Protein AF-A0A537E0C6-F1 (afdb_monomer)

Sequence (181 aa):
MAFVDGEPEKVEMVKAQIPDAHYTNWDQILERLEDVIKHPPEGPPKARSRLEGYAGALLPKKLGIRPGYTVSLVGAPPEFRQTLGELPENVVLRDGVRGQSNLTLWFAKSRRELEERLQHMRVYSKNAGLWILWPKQSSKLQTDLGQPVVREAGLAAGMVDFKICSIDKTWSGLRFSMKEK

Foldseek 3Di:
DEAEDDDPVVVVVQCVQQVVYHYYYPVCVVVVVVVCVVPPPPDDGPGPPPCQVVLQVCQCVQQVPEALFEEEEEPDDPCVVVLNHDHHHNYHYDYHDDDAGQAYEHEDEELVSCVVCVLVQQVNLARHKYKYKYFDPQAPRDYPDDPVSNQVSQVVSQWDWDDWDDSHNTMIIIIIHHDDD

Radius of gyration: 22.14 Å; Cα contacts (8 Å, |Δi|>4): 290; chains: 1; bounding box: 52×57×51 Å

pLDDT: mean 81.14, std 15.69, range [42.66, 97.81]

Nearest PDB structures (foldseek):
  8bie-assembly1_B  TM=5.296E-01  e=2.970E-04  Photorhabdus laumondii subsp. laumondii TTO1
  8bif-assembly2_C  TM=4.581E-01  e=1.078E-04  Photorhabdus laumondii subsp. laumondii TTO1
  1pvd-assembly1_B  TM=3.984E-01  e=1.416E+00  Saccharomyces cerevisiae
  8rpj-assembly3_D  TM=3.651E-01  e=3.465E+00  Janthinobacterium sp. HH01
  8rpi-assembly1_A  TM=3.835E-01  e=5.261E+00  Janthinobacterium sp. HH01

Mean predicted aligned error: 12.76 Å

Structure (mmCIF, N/CA/C/O backbone):
data_AF-A0A537E0C6-F1
#
_entry.id   AF-A0A537E0C6-F1
#
loop_
_atom_site.group_PDB
_atom_site.id
_atom_site.type_symbol
_atom_site.label_atom_id
_atom_site.label_alt_id
_atom_site.label_comp_id
_atom_site.label_asym_id
_atom_site.label_entity_id
_atom_site.label_seq_id
_atom_site.pdbx_PDB_ins_code
_atom_site.Cartn_x
_atom_site.Cartn_y
_atom_site.Cartn_z
_atom_site.occupancy
_atom_site.B_iso_or_equiv
_atom_site.auth_seq_id
_atom_site.auth_comp_id
_atom_site.auth_asym_id
_atom_site.auth_atom_id
_atom_site.pdbx_PDB_model_num
ATOM 1 N N . MET A 1 1 ? -18.757 22.201 23.450 1.00 53.41 1 MET A N 1
ATOM 2 C CA . MET A 1 1 ? -17.618 23.004 22.942 1.00 53.41 1 MET A CA 1
ATOM 3 C C . MET A 1 1 ? -18.204 24.191 22.196 1.00 53.41 1 MET A C 1
ATOM 5 O O . MET A 1 1 ? -19.078 23.960 21.368 1.00 53.41 1 MET A O 1
ATOM 9 N N . ALA A 1 2 ? -17.805 25.418 22.537 1.00 56.12 2 ALA A N 1
ATOM 10 C CA . ALA A 1 2 ? -18.310 26.638 21.908 1.00 56.12 2 ALA A CA 1
ATOM 11 C C . ALA A 1 2 ? -17.207 27.279 21.054 1.00 56.12 2 ALA A C 1
ATOM 13 O O . ALA A 1 2 ? -16.082 27.429 21.528 1.00 56.12 2 ALA A O 1
ATOM 14 N N . PHE A 1 3 ? -17.521 27.620 19.806 1.00 63.59 3 PHE A N 1
ATOM 15 C CA . PHE A 1 3 ? -16.655 28.411 18.934 1.00 63.59 3 PHE A CA 1
ATOM 16 C C . PHE A 1 3 ? -17.102 29.868 18.987 1.00 63.59 3 PHE A C 1
ATOM 18 O O . PHE A 1 3 ? -18.291 30.150 18.823 1.00 63.59 3 PHE A O 1
ATOM 25 N N . VAL A 1 4 ? -16.153 30.770 19.231 1.00 67.38 4 VAL A N 1
ATOM 26 C CA . VAL A 1 4 ? -16.410 32.200 19.407 1.00 67.38 4 VAL A CA 1
ATOM 27 C C . VAL A 1 4 ? -15.686 32.950 18.307 1.00 67.38 4 VAL A C 1
ATOM 29 O O . VAL A 1 4 ? -14.457 32.991 18.305 1.00 67.38 4 VAL A O 1
ATOM 32 N N . ASP A 1 5 ? -16.467 33.517 17.393 1.00 63.19 5 ASP A N 1
ATOM 33 C CA . ASP A 1 5 ? -15.993 34.256 16.222 1.00 63.19 5 ASP A CA 1
ATOM 34 C C . ASP A 1 5 ? -15.064 33.494 15.251 1.00 63.19 5 ASP A C 1
ATOM 36 O O . ASP A 1 5 ? -14.519 32.422 15.526 1.00 63.19 5 ASP A O 1
ATOM 40 N N . GLY A 1 6 ? -14.914 34.048 14.047 1.00 58.59 6 GLY A N 1
ATOM 41 C CA . GLY A 1 6 ? -14.032 33.524 13.006 1.00 58.59 6 GLY A CA 1
ATOM 42 C C . GLY A 1 6 ? -14.360 34.080 11.622 1.00 58.59 6 GLY A C 1
ATOM 43 O O . GLY A 1 6 ? -15.429 34.636 11.394 1.00 58.59 6 GLY A O 1
ATOM 44 N N . GLU A 1 7 ? -13.436 33.914 10.677 1.00 58.31 7 GLU A N 1
ATOM 45 C CA . GLU A 1 7 ? -13.650 34.326 9.284 1.00 58.31 7 GLU A CA 1
ATOM 46 C C . GLU A 1 7 ? -14.874 33.586 8.695 1.00 58.31 7 GLU A C 1
ATOM 48 O O . GLU A 1 7 ? -14.937 32.360 8.846 1.00 58.31 7 GLU A O 1
ATOM 53 N N . PRO A 1 8 ? -15.836 34.267 8.039 1.00 65.56 8 PRO A N 1
ATOM 54 C CA . PRO A 1 8 ? -17.153 33.697 7.724 1.00 65.56 8 PRO A CA 1
ATOM 55 C C . PRO A 1 8 ? -17.087 32.370 6.960 1.00 65.56 8 P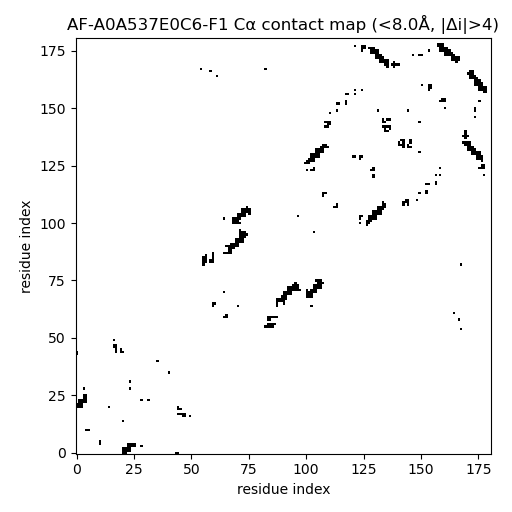RO A C 1
ATOM 57 O O . PRO A 1 8 ? -17.724 31.396 7.355 1.00 65.56 8 PRO A O 1
ATOM 60 N N . GLU A 1 9 ? -16.219 32.291 5.949 1.00 57.59 9 GLU A N 1
ATOM 61 C CA . GLU A 1 9 ? -16.000 31.081 5.145 1.00 57.59 9 GLU A CA 1
ATOM 62 C C . GLU A 1 9 ? -15.460 29.910 5.984 1.00 57.59 9 GLU A C 1
ATOM 64 O O . GLU A 1 9 ? -15.847 28.751 5.813 1.00 57.59 9 GLU A O 1
ATOM 69 N N . LYS A 1 10 ? -14.587 30.203 6.956 1.00 53.56 10 LYS A N 1
ATOM 70 C CA . LYS A 1 10 ? -14.034 29.196 7.870 1.00 53.56 10 LYS A CA 1
ATOM 71 C C . LYS A 1 10 ? -15.083 28.744 8.885 1.00 53.56 10 LYS A C 1
ATOM 73 O O . LYS A 1 10 ? -15.141 27.557 9.201 1.00 53.56 10 LYS A O 1
ATOM 78 N N . VAL A 1 11 ? -15.922 29.656 9.374 1.00 62.38 11 VAL A N 1
ATOM 79 C CA . VAL A 1 11 ? -17.007 29.341 10.316 1.00 62.38 11 VAL A CA 1
ATOM 80 C C . VAL A 1 11 ? -18.079 28.488 9.641 1.00 62.38 11 VAL A C 1
ATOM 82 O O . VAL A 1 11 ? -18.529 27.511 10.238 1.00 62.38 11 VAL A O 1
ATOM 85 N N . GLU A 1 12 ? -18.442 28.778 8.392 1.00 64.88 12 GLU A N 1
ATOM 86 C CA . GLU A 1 12 ? -19.375 27.957 7.609 1.00 64.88 12 GLU A CA 1
ATOM 87 C C . GLU A 1 12 ? -18.830 26.550 7.348 1.00 64.88 12 GLU A C 1
ATOM 89 O O . GLU A 1 12 ? -19.534 25.560 7.570 1.00 64.88 12 GLU A O 1
ATOM 94 N N . MET A 1 13 ? -17.547 26.433 6.985 1.00 57.75 13 MET A N 1
ATOM 95 C CA . MET A 1 13 ? -16.887 25.131 6.854 1.00 57.75 13 MET A CA 1
ATOM 96 C C . MET A 1 13 ? -16.910 24.324 8.157 1.00 57.75 13 MET A C 1
ATOM 98 O O . MET A 1 13 ? -17.094 23.107 8.122 1.00 57.75 13 MET A O 1
ATOM 102 N N . VAL A 1 14 ? -16.714 24.973 9.309 1.00 59.44 14 VAL A N 1
ATOM 103 C CA . VAL A 1 14 ? -16.724 24.297 10.614 1.00 59.44 14 VAL A CA 1
ATOM 104 C C . VAL A 1 14 ? -18.154 23.930 11.026 1.00 59.44 14 VAL A C 1
ATOM 106 O O . VAL A 1 14 ? -18.351 22.822 11.520 1.00 59.44 14 VAL A O 1
ATOM 109 N N . LYS A 1 15 ? -19.155 24.781 10.752 1.00 67.06 15 LYS A N 1
ATOM 110 C CA . LYS A 1 15 ? -20.592 24.497 10.964 1.00 67.06 15 LYS A CA 1
ATOM 111 C C .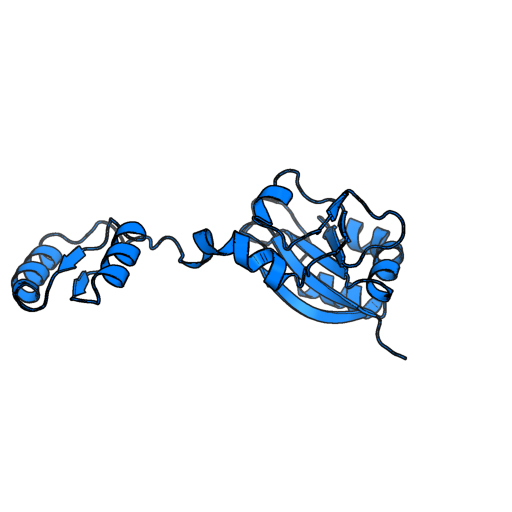 LYS A 1 15 ? -21.067 23.279 10.177 1.00 67.06 15 LYS A C 1
ATOM 113 O O . LYS A 1 15 ? -21.775 22.438 10.721 1.00 67.06 15 LYS A O 1
ATOM 118 N N . ALA A 1 16 ? -20.625 23.133 8.929 1.00 63.62 16 ALA A N 1
ATOM 119 C CA . ALA A 1 16 ? -20.932 21.958 8.115 1.00 63.62 16 ALA A CA 1
ATOM 120 C C . ALA A 1 16 ? -20.280 20.662 8.646 1.00 63.62 16 ALA A C 1
ATOM 122 O O . ALA A 1 16 ? -20.766 19.562 8.379 1.00 63.62 16 ALA A O 1
ATOM 123 N N . GLN A 1 17 ? -19.172 20.774 9.386 1.00 55.69 17 GLN A N 1
ATOM 124 C CA . GLN A 1 17 ? -18.405 19.633 9.905 1.00 55.69 17 GLN A CA 1
ATOM 125 C C . GLN A 1 17 ? -18.802 19.219 11.326 1.00 55.69 17 GLN A C 1
ATOM 127 O O . GLN A 1 17 ? -18.656 18.044 11.675 1.00 55.69 17 GLN A O 1
ATOM 132 N N . ILE A 1 18 ? -19.281 20.162 12.140 1.00 61.28 18 ILE A N 1
ATOM 133 C CA . ILE A 1 18 ? -19.678 19.946 13.533 1.00 61.28 18 ILE A CA 1
ATOM 134 C C . ILE A 1 18 ? -21.005 20.682 13.793 1.00 61.28 18 ILE A C 1
ATOM 136 O O . ILE A 1 18 ? -21.022 21.676 14.517 1.00 61.28 18 ILE A O 1
ATOM 140 N N . PRO A 1 19 ? -22.129 20.219 13.216 1.00 62.38 19 PRO A N 1
ATOM 141 C CA . PRO A 1 19 ? -23.419 20.897 13.385 1.00 62.38 19 PRO A CA 1
ATOM 142 C C . PRO A 1 19 ? -23.865 20.941 14.854 1.00 62.38 19 PRO A C 1
ATOM 144 O O . PRO A 1 19 ? -24.574 21.856 15.256 1.00 62.38 19 PRO A O 1
ATOM 147 N N . ASP A 1 20 ? -23.383 19.989 15.657 1.00 61.22 20 ASP A N 1
ATOM 148 C CA . ASP A 1 20 ? -23.701 19.850 17.079 1.00 61.22 20 ASP A CA 1
ATOM 149 C C . ASP A 1 20 ? -22.834 20.752 17.985 1.00 61.22 20 ASP A C 1
ATOM 151 O O . ASP A 1 20 ? -22.921 20.680 19.211 1.00 61.22 20 ASP A O 1
ATOM 155 N N . ALA A 1 21 ? -21.943 21.574 17.415 1.00 65.50 21 ALA A N 1
ATOM 156 C CA . ALA A 1 21 ? -21.198 22.573 18.174 1.00 65.50 21 ALA A CA 1
ATOM 157 C C . ALA A 1 21 ? -21.995 23.877 18.299 1.00 65.50 21 ALA A C 1
ATOM 159 O O . ALA A 1 21 ? -22.743 24.275 17.409 1.00 65.50 21 ALA A O 1
ATOM 160 N N . HIS A 1 22 ? -21.790 24.589 19.405 1.00 66.94 22 HIS A N 1
ATOM 161 C CA . HIS A 1 22 ? -22.378 25.910 19.585 1.00 66.94 22 HIS A CA 1
ATOM 162 C C . HIS A 1 22 ? -21.458 26.973 18.980 1.00 66.94 22 HIS A C 1
ATOM 164 O O . HIS A 1 22 ? -20.258 26.986 19.252 1.00 66.94 22 HIS A O 1
ATOM 170 N N . TYR A 1 23 ? -22.025 27.873 18.181 1.00 70.62 23 TYR A N 1
ATOM 171 C CA . TYR A 1 23 ? -21.319 29.001 17.574 1.00 70.62 23 TYR A CA 1
ATOM 172 C C . TYR A 1 23 ? -21.892 30.288 18.154 1.00 70.62 23 TYR A C 1
ATOM 174 O O . TYR A 1 23 ? -23.107 30.480 18.132 1.00 70.62 23 TYR A O 1
ATOM 182 N N . THR A 1 24 ? -21.031 31.145 18.684 1.00 69.38 24 THR A N 1
ATOM 183 C CA . THR A 1 24 ? -21.407 32.430 19.279 1.00 69.38 24 THR A CA 1
ATOM 184 C C . THR A 1 24 ? -20.400 33.506 18.872 1.00 69.38 24 THR A C 1
ATOM 186 O O . THR A 1 24 ? -19.354 33.200 18.302 1.00 69.38 24 THR A O 1
ATOM 189 N N . ASN A 1 25 ? -20.718 34.768 19.127 1.00 74.00 25 ASN A N 1
ATOM 190 C CA . ASN A 1 25 ? -19.781 35.888 19.030 1.00 74.00 25 ASN A CA 1
ATOM 191 C C . ASN A 1 25 ? -19.342 36.329 20.436 1.00 74.00 25 ASN A C 1
ATOM 193 O O . ASN A 1 25 ? -19.870 35.835 21.442 1.00 74.00 25 ASN A O 1
ATOM 197 N N . TRP A 1 26 ? -18.354 37.225 20.496 1.00 63.62 26 TRP A N 1
ATOM 198 C CA . TRP A 1 26 ? -17.822 37.738 21.762 1.00 63.62 26 TRP A CA 1
ATOM 199 C C . TRP A 1 26 ? -18.862 38.489 22.593 1.00 63.62 26 TRP A C 1
ATOM 201 O O . TRP A 1 26 ? -18.834 38.386 23.816 1.00 63.62 26 TRP A O 1
ATOM 211 N N . ASP A 1 27 ? -19.819 39.153 21.950 1.00 70.94 27 ASP A N 1
ATOM 212 C CA . ASP A 1 27 ? -20.856 39.929 22.637 1.00 70.94 27 ASP A CA 1
ATOM 213 C C . ASP A 1 27 ? -21.858 39.044 23.398 1.00 70.94 27 ASP A C 1
ATOM 215 O O . ASP A 1 27 ? -22.397 39.452 24.421 1.00 70.94 27 ASP A O 1
ATOM 219 N N . GLN A 1 28 ? -22.090 37.812 22.934 1.00 66.25 28 GLN A N 1
ATOM 220 C CA . GLN A 1 28 ? -23.095 36.893 23.493 1.00 66.25 28 GLN A CA 1
ATOM 221 C C . GLN A 1 28 ? -22.488 35.740 24.304 1.00 66.25 28 GLN A C 1
ATOM 223 O O . GLN A 1 28 ? -23.204 34.848 24.763 1.00 66.25 28 GLN A O 1
ATOM 228 N N . ILE A 1 29 ? -21.162 35.720 24.479 1.00 68.94 29 ILE A N 1
ATOM 229 C CA . ILE A 1 29 ? -20.462 34.583 25.084 1.00 68.94 29 ILE A CA 1
ATOM 230 C C . ILE A 1 29 ? -20.861 34.346 26.546 1.00 68.94 29 ILE A C 1
ATOM 232 O O . ILE A 1 29 ? -20.962 33.194 26.961 1.00 68.94 29 ILE A O 1
ATOM 236 N N . LEU A 1 30 ? -21.113 35.406 27.322 1.00 66.00 30 LEU A N 1
ATOM 237 C CA . LEU A 1 30 ? -21.421 35.294 28.751 1.00 66.00 30 LEU A CA 1
ATOM 238 C C . LEU A 1 30 ? -22.797 34.657 28.984 1.00 66.00 30 LEU A C 1
ATOM 240 O O . LEU A 1 30 ? -22.891 33.681 29.724 1.00 66.00 30 LEU A O 1
ATOM 244 N N . GLU A 1 31 ? -23.830 35.116 28.276 1.00 66.62 31 GLU A N 1
ATOM 245 C CA . GLU A 1 31 ? -25.174 34.517 28.334 1.00 66.62 31 GLU A CA 1
ATOM 246 C C . GLU A 1 31 ? -25.161 33.058 27.853 1.00 66.62 31 GLU A C 1
ATOM 248 O O . GLU A 1 31 ? -25.773 32.172 28.449 1.00 66.62 31 GLU A O 1
ATOM 253 N N . ARG A 1 32 ? -24.387 32.781 26.798 1.00 61.59 32 ARG A N 1
ATOM 254 C CA . ARG A 1 32 ? -24.194 31.430 26.256 1.00 61.59 32 ARG A CA 1
ATOM 255 C C . ARG A 1 32 ? -23.475 30.488 27.216 1.00 61.59 32 ARG A C 1
ATOM 257 O O . ARG A 1 32 ? -23.805 29.305 27.250 1.00 61.59 32 ARG A O 1
ATOM 264 N N . LEU A 1 33 ? -22.476 30.969 27.954 1.00 63.53 33 LEU A N 1
ATOM 265 C CA . LEU A 1 33 ? -21.764 30.156 28.940 1.00 63.53 33 LEU A CA 1
ATOM 266 C C . LEU A 1 33 ? -22.695 29.752 30.084 1.00 63.53 33 LEU A C 1
ATOM 268 O O . LEU A 1 33 ? -22.655 28.598 30.506 1.00 63.53 33 LEU A O 1
ATOM 272 N N . GLU A 1 34 ? -23.565 30.655 30.537 1.00 70.38 34 GLU A N 1
ATOM 273 C CA . GLU A 1 34 ? -24.554 30.341 31.571 1.00 70.38 34 GLU A CA 1
ATOM 274 C C . GLU A 1 34 ? -25.552 29.264 31.128 1.00 70.38 34 GLU A C 1
ATOM 276 O O . GLU A 1 34 ? -25.863 28.360 31.906 1.00 70.38 34 GLU A O 1
ATOM 281 N N . ASP A 1 35 ? -26.024 29.323 29.882 1.00 66.81 35 ASP A N 1
ATOM 282 C CA . ASP A 1 35 ? -26.940 28.329 29.312 1.00 66.81 35 ASP A CA 1
ATOM 283 C C . ASP A 1 35 ? -26.284 26.941 29.190 1.00 66.81 35 ASP A C 1
ATOM 285 O O . ASP A 1 35 ? -26.848 25.937 29.620 1.00 66.81 35 ASP A O 1
ATOM 289 N N . VAL A 1 36 ? -25.033 26.883 28.719 1.00 63.69 36 VAL A N 1
ATOM 290 C CA . VAL A 1 36 ? -24.261 25.630 28.596 1.00 63.69 36 VAL A CA 1
ATOM 291 C C . VAL A 1 36 ? -23.936 25.009 29.960 1.00 63.69 36 VAL A C 1
ATOM 293 O O . VAL A 1 36 ? -23.857 23.785 30.074 1.00 63.69 36 VAL A O 1
ATOM 296 N N . ILE A 1 37 ? -23.753 25.825 31.004 1.00 68.94 37 ILE A N 1
ATOM 297 C CA . ILE A 1 37 ? -23.571 25.338 32.380 1.00 68.94 37 ILE A CA 1
ATOM 298 C C . ILE A 1 37 ? -24.880 24.746 32.924 1.00 68.94 37 ILE A C 1
ATOM 300 O O . ILE A 1 37 ? -24.845 23.721 33.606 1.00 68.94 37 ILE A O 1
ATOM 304 N N . LYS A 1 38 ? -26.031 25.362 32.619 1.00 74.12 38 LYS A N 1
ATOM 305 C CA . LYS A 1 38 ? -27.360 24.886 33.047 1.00 74.12 38 LYS A CA 1
ATOM 306 C C . LYS A 1 38 ? -27.823 23.647 32.273 1.00 74.12 38 LYS A C 1
ATOM 308 O O . LYS A 1 38 ? -28.499 22.794 32.846 1.00 74.12 38 LYS A O 1
ATOM 313 N N . HIS A 1 39 ? -27.429 23.524 31.008 1.00 67.69 39 HIS A N 1
ATOM 314 C CA . HIS A 1 39 ? -27.797 22.429 30.113 1.00 67.69 39 HIS A CA 1
ATOM 315 C C . HIS A 1 39 ? -26.549 21.825 29.448 1.00 67.69 39 HIS A C 1
ATOM 317 O O . HIS A 1 39 ? -26.231 22.146 28.299 1.00 67.69 39 HIS A O 1
ATOM 323 N N . PRO A 1 40 ? -25.813 20.942 30.150 1.00 58.44 40 PRO A N 1
ATOM 324 C CA . PRO A 1 40 ? -24.628 20.318 29.581 1.00 58.44 40 PRO A CA 1
ATOM 325 C C . PRO A 1 40 ? -25.016 19.411 28.398 1.00 58.44 40 PRO A C 1
ATOM 327 O O . PRO A 1 40 ? -25.943 18.609 28.524 1.00 58.44 40 PRO A O 1
ATOM 330 N N . PRO A 1 41 ? -24.317 19.489 27.251 1.00 60.22 41 PRO A N 1
ATOM 331 C CA . PRO A 1 41 ? -24.582 18.599 26.126 1.00 60.22 41 PRO A CA 1
ATOM 332 C C . PRO A 1 41 ? -24.262 17.144 26.501 1.00 60.22 41 PRO A C 1
ATOM 334 O O . PRO A 1 41 ? -23.265 16.877 27.172 1.00 60.22 41 PRO A O 1
ATOM 337 N N . GLU A 1 42 ? -25.073 16.199 26.016 1.00 60.75 42 GLU A N 1
ATOM 338 C CA . GLU A 1 42 ? -25.028 14.765 26.373 1.00 60.75 42 GLU A CA 1
ATOM 339 C C . GLU A 1 42 ? -23.718 14.034 25.991 1.00 60.75 42 GLU A C 1
ATOM 341 O O . GLU A 1 42 ? -23.528 12.860 26.306 1.00 60.75 42 GLU A O 1
ATOM 346 N N . GLY A 1 43 ? -22.773 14.712 25.335 1.00 57.81 43 GLY A N 1
ATOM 347 C CA . GLY A 1 43 ? -21.436 14.194 25.063 1.00 57.81 43 GLY A CA 1
ATOM 348 C C . GLY A 1 43 ? -20.553 15.194 24.313 1.00 57.81 43 GLY A C 1
ATOM 349 O O . GLY A 1 43 ? -21.034 16.228 23.840 1.00 57.81 43 GLY A O 1
ATOM 350 N N . PRO A 1 44 ? -19.241 14.919 24.179 1.00 54.94 44 PRO A N 1
ATOM 351 C CA . PRO A 1 44 ? -18.364 15.758 23.374 1.00 54.94 44 PRO A CA 1
ATOM 352 C C . PRO A 1 44 ? -18.846 15.754 21.912 1.00 54.94 44 PRO A C 1
ATOM 354 O O . PRO A 1 44 ? -19.118 14.673 21.374 1.00 54.94 44 PRO A O 1
ATOM 357 N N . PRO A 1 45 ? -18.938 16.922 21.243 1.00 56.00 45 PRO A N 1
ATOM 358 C CA . PRO A 1 45 ? -19.342 16.977 19.846 1.00 56.00 45 PRO A CA 1
ATOM 359 C C . PRO A 1 45 ? -18.387 16.118 19.016 1.00 56.00 45 PRO A C 1
ATOM 361 O O . PRO A 1 45 ? -17.166 16.304 19.039 1.00 56.00 45 PRO A O 1
ATOM 364 N N . LYS A 1 46 ? -18.943 15.136 18.303 1.00 55.97 46 LYS A N 1
ATOM 365 C CA . LYS A 1 46 ? -18.174 14.232 17.446 1.00 55.97 46 LYS A CA 1
ATOM 366 C C . LYS A 1 46 ? -17.769 14.998 16.195 1.00 55.97 46 LYS A C 1
ATOM 368 O O . LYS A 1 46 ? -18.488 14.995 15.202 1.00 55.97 46 LYS A O 1
ATOM 373 N N . ALA A 1 47 ? -16.615 15.657 16.237 1.00 48.91 47 ALA A N 1
ATOM 374 C CA . ALA A 1 47 ? -16.034 16.234 15.037 1.00 48.91 47 ALA A CA 1
ATOM 375 C C . ALA A 1 47 ? -15.831 15.114 14.005 1.00 48.91 47 ALA A C 1
ATOM 377 O O . ALA A 1 47 ? -15.023 14.207 14.225 1.00 48.91 47 ALA A O 1
ATOM 378 N N . ARG A 1 48 ? -16.560 15.153 12.880 1.00 49.25 48 ARG A N 1
ATOM 379 C CA . ARG A 1 48 ? -16.173 14.350 11.713 1.00 49.25 48 ARG A CA 1
ATOM 380 C C . ARG A 1 48 ? -14.761 14.787 11.350 1.00 49.25 48 ARG A C 1
ATOM 382 O O . ARG A 1 48 ? -14.496 15.982 11.217 1.00 49.25 48 ARG A O 1
ATOM 389 N N . SER A 1 49 ? -13.826 13.847 11.280 1.00 52.47 49 SER A N 1
ATOM 390 C CA . SER A 1 49 ? -12.427 14.211 11.086 1.00 52.47 49 SER A CA 1
ATOM 391 C C . SER A 1 49 ? -12.288 14.903 9.733 1.00 52.47 49 SER A C 1
ATOM 393 O O . SER A 1 49 ? -12.687 14.352 8.708 1.00 52.47 49 SER A O 1
ATOM 395 N N . ARG A 1 50 ? -11.671 16.093 9.704 1.00 45.09 50 ARG A N 1
ATOM 396 C CA . ARG A 1 50 ? -11.335 16.845 8.476 1.00 45.09 50 ARG A CA 1
ATOM 397 C C . ARG A 1 50 ? -10.594 15.982 7.438 1.00 45.09 50 ARG A C 1
ATOM 399 O O . ARG A 1 50 ? -10.600 16.290 6.251 1.00 45.09 50 ARG A O 1
ATOM 406 N N . LEU A 1 51 ? -9.979 14.879 7.876 1.00 48.47 51 LEU A N 1
ATOM 407 C CA . LEU A 1 51 ? -9.289 13.903 7.035 1.00 48.47 51 LEU A CA 1
ATOM 408 C C . LEU A 1 51 ? -10.225 12.948 6.280 1.00 48.47 51 LEU A C 1
ATOM 410 O O . LEU A 1 51 ? -9.796 12.403 5.269 1.00 48.47 51 LEU A O 1
ATOM 414 N N . GLU A 1 52 ? -11.463 12.730 6.730 1.00 48.03 52 GLU A N 1
ATOM 415 C CA . GLU A 1 52 ? -12.383 11.756 6.121 1.00 48.03 52 GLU A CA 1
ATOM 416 C C . GLU A 1 52 ? -12.959 12.250 4.785 1.00 48.03 52 GLU A C 1
ATOM 418 O O . GLU A 1 52 ? -13.140 11.443 3.879 1.00 48.03 52 GLU A O 1
ATOM 423 N N . GLY A 1 53 ? -13.167 13.564 4.624 1.00 42.66 53 GLY A N 1
ATOM 424 C CA . GLY A 1 53 ? -13.642 14.168 3.366 1.00 42.66 53 GLY A CA 1
ATOM 425 C C . GLY A 1 53 ? -12.535 14.486 2.349 1.00 42.66 53 GLY A C 1
ATOM 426 O O . GLY A 1 53 ? -12.771 14.447 1.148 1.00 42.66 53 GLY A O 1
ATOM 427 N N . TYR A 1 54 ? -11.305 14.745 2.811 1.00 44.59 54 TYR A N 1
ATOM 428 C CA . TYR A 1 54 ? -10.135 15.042 1.962 1.00 44.59 54 TYR A CA 1
ATOM 429 C C . TYR A 1 54 ? -9.310 13.800 1.581 1.00 44.59 54 TYR A C 1
ATOM 431 O O . TYR A 1 54 ? -8.307 13.908 0.870 1.00 44.59 54 TYR A O 1
ATOM 439 N N . ALA A 1 55 ? -9.676 12.616 2.083 1.00 50.50 55 ALA A N 1
ATOM 440 C CA . ALA A 1 55 ? -8.881 11.404 1.907 1.00 50.50 55 ALA A CA 1
ATOM 441 C C . ALA A 1 55 ? -8.721 11.009 0.431 1.00 50.50 55 ALA A C 1
ATOM 443 O O . ALA A 1 55 ? -7.608 10.657 0.049 1.00 50.50 55 ALA A O 1
ATOM 444 N N . GLY A 1 56 ? -9.782 11.130 -0.380 1.00 51.38 56 GLY A N 1
ATOM 445 C CA . GLY A 1 56 ? -9.809 10.698 -1.784 1.00 51.38 56 GLY A CA 1
ATOM 446 C C . GLY A 1 56 ? -8.788 11.427 -2.659 1.00 51.38 56 GLY A C 1
ATOM 447 O O . GLY A 1 56 ? -7.843 10.808 -3.124 1.00 51.38 56 GLY A O 1
ATOM 448 N N . ALA A 1 57 ? -8.885 12.756 -2.794 1.00 56.38 57 ALA A N 1
ATOM 449 C CA . ALA A 1 57 ? -7.954 13.542 -3.622 1.00 56.38 57 ALA A CA 1
ATOM 450 C C . ALA A 1 57 ? -6.489 13.487 -3.130 1.00 56.38 57 ALA A C 1
ATOM 452 O O . ALA A 1 57 ? -5.540 13.636 -3.903 1.00 56.38 57 ALA A O 1
ATOM 453 N N . LEU A 1 58 ? -6.267 13.249 -1.832 1.00 80.75 58 LEU A N 1
ATOM 454 C CA . LEU A 1 58 ? -4.922 13.137 -1.267 1.00 80.75 58 LEU A CA 1
ATOM 455 C C . LEU A 1 58 ? -4.334 11.726 -1.376 1.00 80.75 58 LEU A C 1
ATOM 457 O O . LEU A 1 58 ? -3.112 11.589 -1.279 1.00 80.75 58 LEU A O 1
ATOM 461 N N . LEU A 1 59 ? -5.145 10.678 -1.540 1.00 89.62 59 LEU A N 1
ATOM 462 C CA . LEU A 1 59 ? -4.658 9.301 -1.486 1.00 89.62 59 LEU A CA 1
ATOM 463 C C . LEU A 1 59 ? -3.751 8.946 -2.676 1.00 89.62 59 LEU A C 1
ATOM 465 O O . LEU A 1 59 ? -2.646 8.462 -2.411 1.00 89.62 59 LEU A O 1
ATOM 469 N N . PRO A 1 60 ? -4.088 9.249 -3.947 1.00 92.38 60 PRO A N 1
ATOM 470 C CA . PRO A 1 60 ? -3.181 9.019 -5.070 1.00 92.38 60 PRO A CA 1
ATOM 471 C C . PRO A 1 60 ? -1.838 9.728 -4.884 1.00 92.38 60 PRO A C 1
ATOM 473 O O . PRO A 1 60 ? -0.777 9.120 -5.050 1.00 92.38 60 PRO A O 1
ATOM 476 N N . LYS A 1 61 ? -1.860 10.979 -4.408 1.00 90.56 61 LYS A N 1
ATOM 477 C CA . LYS A 1 61 ? -0.647 11.746 -4.086 1.00 90.56 61 LYS A CA 1
ATOM 478 C C . LYS A 1 61 ? 0.154 11.115 -2.940 1.00 90.56 61 LYS A C 1
ATOM 480 O O . LYS A 1 61 ? 1.380 11.023 -3.020 1.00 90.56 61 LYS A O 1
ATOM 485 N N . LYS A 1 62 ? -0.508 10.629 -1.883 1.00 90.44 62 LYS A N 1
ATOM 486 C CA . LYS A 1 62 ? 0.134 9.903 -0.769 1.00 90.44 62 LYS A CA 1
ATOM 487 C C . LYS A 1 62 ? 0.790 8.609 -1.250 1.00 90.44 62 LYS A C 1
ATOM 489 O O . LYS A 1 62 ? 1.932 8.345 -0.873 1.00 90.44 62 LYS A O 1
ATOM 494 N N . LEU A 1 63 ? 0.121 7.858 -2.116 1.00 93.38 63 LEU A N 1
ATOM 495 C CA . LEU A 1 63 ? 0.649 6.637 -2.726 1.00 93.38 63 LEU A CA 1
ATOM 496 C C . LEU A 1 63 ? 1.789 6.920 -3.719 1.00 93.38 63 LEU A C 1
ATOM 498 O O . LEU A 1 63 ? 2.625 6.049 -3.976 1.00 93.38 63 LEU A O 1
ATOM 502 N N . GLY A 1 64 ? 1.881 8.160 -4.204 1.00 91.94 64 GLY A N 1
ATOM 503 C CA . GLY A 1 64 ? 2.865 8.601 -5.186 1.00 91.94 64 GLY A CA 1
ATOM 504 C C . GLY A 1 64 ? 2.484 8.211 -6.612 1.00 91.94 64 GLY A C 1
ATOM 505 O O . GLY A 1 64 ? 3.376 7.940 -7.412 1.00 91.94 64 GLY A O 1
ATOM 506 N N . ILE A 1 65 ? 1.183 8.150 -6.903 1.00 93.62 65 ILE A N 1
ATOM 507 C CA . ILE A 1 65 ? 0.630 7.984 -8.249 1.00 93.62 65 ILE A CA 1
ATOM 508 C C . ILE A 1 65 ? 0.811 9.310 -8.999 1.00 93.62 65 ILE A C 1
ATOM 510 O O . ILE A 1 65 ? 0.476 10.371 -8.469 1.00 93.62 65 ILE A O 1
ATOM 514 N N . ARG A 1 66 ? 1.368 9.255 -10.212 1.00 92.62 66 ARG A N 1
ATOM 515 C CA . ARG A 1 66 ? 1.627 10.421 -11.073 1.00 92.62 66 ARG A CA 1
ATOM 516 C C . ARG A 1 66 ? 0.843 10.299 -12.387 1.00 92.62 66 ARG A C 1
ATOM 518 O O . ARG A 1 66 ? 0.434 9.185 -12.713 1.00 92.62 66 ARG A O 1
ATOM 525 N N . PRO A 1 67 ? 0.656 11.395 -13.144 1.00 94.56 67 PRO A N 1
ATOM 526 C CA . PRO A 1 67 ? 0.051 11.326 -14.470 1.00 94.56 67 PRO A CA 1
ATOM 527 C C . PRO A 1 67 ? 0.728 10.288 -15.373 1.00 94.56 67 PRO A C 1
ATOM 529 O O . PRO A 1 67 ? 1.943 10.087 -15.292 1.00 94.56 67 PRO A O 1
ATOM 532 N N . GLY A 1 68 ? -0.064 9.599 -16.193 1.00 93.81 68 GLY A N 1
ATOM 533 C CA . GLY A 1 68 ? 0.406 8.541 -17.094 1.00 93.81 68 GLY A CA 1
ATOM 534 C C . GLY A 1 68 ? 0.801 7.225 -16.409 1.00 93.81 68 GLY A C 1
ATOM 535 O O . GLY A 1 68 ? 1.279 6.310 -17.077 1.00 93.81 68 GLY A O 1
ATOM 536 N N . TYR A 1 69 ? 0.646 7.097 -15.083 1.00 93.94 69 TYR A N 1
ATOM 537 C CA . TYR A 1 69 ? 1.002 5.859 -14.388 1.00 93.94 69 TYR A CA 1
ATOM 538 C C . TYR A 1 69 ? 0.028 4.732 -14.696 1.00 93.94 69 TYR A C 1
ATOM 540 O O . TYR A 1 69 ? -1.185 4.866 -14.563 1.00 93.94 69 TYR A O 1
ATOM 548 N N . THR A 1 70 ? 0.582 3.552 -14.938 1.00 93.88 70 THR A N 1
ATOM 549 C CA . THR A 1 70 ? -0.162 2.307 -14.827 1.00 93.88 70 THR A CA 1
ATOM 550 C C . THR A 1 70 ? 0.031 1.701 -13.439 1.00 93.88 70 THR A C 1
ATOM 552 O O . THR A 1 70 ? 1.151 1.358 -13.049 1.00 93.88 70 THR A O 1
ATOM 555 N N . VAL A 1 71 ? -1.059 1.563 -12.685 1.00 95.12 71 VAL A N 1
ATOM 556 C CA . VAL A 1 71 ? -1.064 1.055 -11.308 1.00 95.12 71 VAL A CA 1
ATOM 557 C C . VAL A 1 71 ? -1.683 -0.340 -11.272 1.00 95.12 71 VAL A C 1
ATOM 559 O O . VAL A 1 71 ? -2.837 -0.532 -11.652 1.00 95.12 71 VAL A O 1
ATOM 562 N N . SER A 1 72 ? -0.916 -1.318 -10.792 1.00 95.44 72 SER A N 1
ATOM 563 C CA . SER A 1 72 ? -1.387 -2.687 -10.573 1.00 95.44 72 SER A CA 1
ATOM 564 C C . SER A 1 72 ? -2.014 -2.836 -9.190 1.00 95.44 72 SER A C 1
ATOM 566 O O . SER A 1 72 ? -1.373 -2.534 -8.187 1.00 95.44 72 SER A O 1
ATOM 568 N N . LEU A 1 73 ? -3.241 -3.342 -9.137 1.00 96.06 73 LEU A N 1
ATOM 569 C CA . LEU A 1 73 ? -4.002 -3.637 -7.928 1.00 96.06 73 LEU A CA 1
ATOM 570 C C . LEU A 1 73 ? -4.048 -5.151 -7.713 1.00 96.06 73 LEU A C 1
ATOM 572 O O . LEU A 1 73 ? -4.671 -5.877 -8.483 1.00 96.06 73 LEU A O 1
ATOM 576 N N . VAL A 1 74 ? -3.394 -5.655 -6.671 1.00 95.94 74 VAL A N 1
ATOM 577 C CA . VAL A 1 74 ? -3.299 -7.098 -6.402 1.00 95.94 74 VAL A CA 1
ATOM 578 C C . VAL A 1 74 ? -4.055 -7.427 -5.128 1.00 95.94 74 VAL A C 1
ATOM 580 O O . VAL A 1 74 ? -3.653 -6.999 -4.052 1.00 95.94 74 VAL A O 1
ATOM 583 N N . GLY A 1 75 ? -5.142 -8.193 -5.245 1.00 94.75 75 GLY A N 1
ATOM 584 C CA . GLY A 1 75 ? -5.986 -8.552 -4.098 1.00 94.75 75 GLY A CA 1
ATOM 585 C C . GLY A 1 75 ? -6.788 -7.381 -3.517 1.00 94.75 75 GLY A C 1
ATOM 586 O O . GLY A 1 75 ? -7.312 -7.502 -2.410 1.00 94.75 75 GLY A O 1
ATOM 587 N N . ALA A 1 76 ? -6.866 -6.259 -4.242 1.00 95.12 76 ALA A N 1
ATOM 588 C CA . ALA A 1 76 ? -7.601 -5.078 -3.814 1.00 95.12 76 ALA A CA 1
ATOM 589 C C . ALA A 1 76 ? -9.087 -5.400 -3.607 1.00 95.12 76 ALA A C 1
ATOM 591 O O . ALA A 1 76 ? -9.661 -6.155 -4.399 1.00 95.12 76 ALA A O 1
ATOM 592 N N . PRO A 1 77 ? -9.721 -4.845 -2.565 1.00 92.44 77 PRO A N 1
ATOM 593 C CA . PRO A 1 77 ? -11.150 -5.012 -2.394 1.00 92.44 77 PRO A CA 1
ATOM 594 C C . PRO A 1 77 ? -11.909 -4.226 -3.488 1.00 92.44 77 PRO A C 1
ATOM 596 O O . PRO A 1 77 ? -11.384 -3.220 -3.984 1.00 92.44 77 PRO A O 1
ATOM 599 N N . PRO A 1 78 ? -13.112 -4.670 -3.902 1.00 87.50 78 PRO A N 1
ATOM 600 C CA . PRO A 1 78 ? -13.842 -4.086 -5.034 1.00 87.50 78 PRO A CA 1
ATOM 601 C C . PRO A 1 78 ? -14.054 -2.568 -4.930 1.00 87.50 78 PRO A C 1
ATOM 603 O O . PRO A 1 78 ? -13.972 -1.845 -5.924 1.00 87.50 78 PRO A O 1
ATOM 606 N N . GLU A 1 79 ? -14.273 -2.075 -3.715 1.00 88.38 79 GLU A N 1
ATOM 607 C CA . GLU A 1 79 ? -14.500 -0.670 -3.394 1.00 88.38 79 GLU A CA 1
ATOM 608 C C . GLU A 1 79 ? -13.233 0.196 -3.460 1.00 88.38 79 GLU A C 1
ATOM 610 O O . GLU A 1 79 ? -13.329 1.421 -3.507 1.00 88.38 79 GLU A O 1
ATOM 615 N N . PHE A 1 80 ? -12.034 -0.395 -3.522 1.00 90.75 80 PHE A N 1
ATOM 616 C CA . PHE A 1 80 ? -10.786 0.368 -3.427 1.00 90.75 80 PHE A CA 1
ATOM 617 C C . PHE A 1 80 ? -10.607 1.390 -4.554 1.00 90.75 80 PHE A C 1
ATOM 619 O O . PHE A 1 80 ? -10.028 2.457 -4.348 1.00 90.75 80 PHE A O 1
ATOM 626 N N . ARG A 1 81 ? -11.134 1.096 -5.748 1.00 90.81 81 ARG A N 1
ATOM 627 C CA . ARG A 1 81 ? -11.120 2.043 -6.874 1.00 90.81 81 ARG A CA 1
ATOM 628 C C . ARG A 1 81 ? -11.866 3.335 -6.533 1.00 90.81 81 ARG A C 1
ATOM 630 O O . ARG A 1 81 ? -11.437 4.400 -6.950 1.00 90.81 81 ARG A O 1
ATOM 637 N N . GLN A 1 82 ? -12.932 3.240 -5.739 1.00 88.06 82 GLN A N 1
ATOM 638 C CA . GLN A 1 82 ? -13.679 4.396 -5.244 1.00 88.06 82 GLN A CA 1
ATOM 639 C C . GLN A 1 82 ? -12.900 5.098 -4.123 1.00 88.06 82 GLN A C 1
ATOM 641 O O . GLN A 1 82 ? -12.838 6.323 -4.100 1.00 88.06 82 GLN A O 1
ATOM 646 N N . THR A 1 83 ? -12.234 4.336 -3.245 1.00 87.88 83 THR A N 1
ATOM 647 C CA . THR A 1 83 ? -11.358 4.878 -2.189 1.00 87.88 83 THR A CA 1
ATOM 64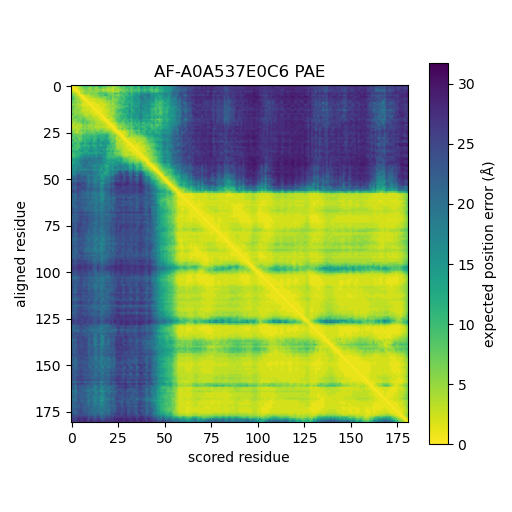8 C C . THR A 1 83 ? -10.217 5.732 -2.748 1.00 87.88 83 THR A C 1
ATOM 650 O O . THR A 1 83 ? -9.842 6.729 -2.130 1.00 87.88 83 THR A O 1
ATOM 653 N N . LEU A 1 84 ? -9.666 5.373 -3.914 1.00 88.94 84 LEU A N 1
ATOM 654 C CA . LEU A 1 84 ? -8.643 6.170 -4.599 1.00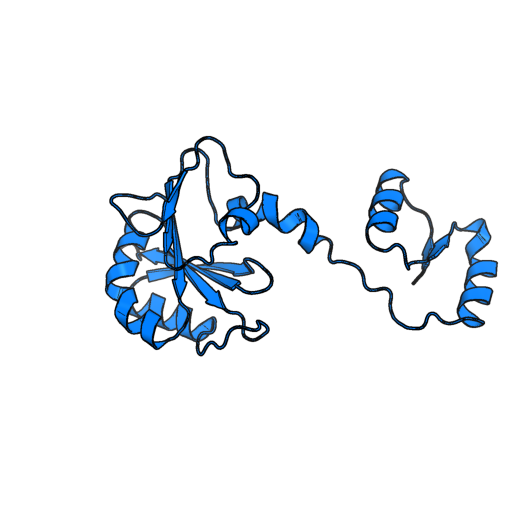 88.94 84 LEU A CA 1
ATOM 655 C C . LEU A 1 84 ? -9.145 7.553 -5.038 1.00 88.94 84 LEU A C 1
ATOM 657 O O . LEU A 1 84 ? -8.323 8.451 -5.186 1.00 88.94 84 LEU A O 1
ATOM 661 N N . GLY A 1 85 ? -10.457 7.735 -5.207 1.00 87.81 85 GLY A N 1
ATOM 662 C CA . GLY A 1 85 ? -11.043 8.992 -5.652 1.00 87.81 85 GLY A CA 1
ATOM 663 C C . GLY A 1 85 ? -10.578 9.403 -7.051 1.00 87.81 85 GLY A C 1
ATOM 664 O O . GLY A 1 85 ? -10.348 8.565 -7.924 1.00 87.81 85 GLY A O 1
ATOM 665 N N . GLU A 1 86 ? -10.459 10.712 -7.260 1.00 89.31 86 GLU A N 1
ATOM 666 C CA . GLU A 1 86 ? -9.999 11.289 -8.521 1.00 89.31 86 GLU A CA 1
ATOM 667 C C . GLU A 1 86 ? -8.519 10.965 -8.769 1.00 89.31 86 GLU A C 1
ATOM 669 O O . GLU A 1 86 ? -7.646 11.250 -7.944 1.00 89.31 86 GLU A O 1
ATOM 674 N N . LEU A 1 87 ? -8.236 10.352 -9.918 1.00 91.81 87 LEU A N 1
ATOM 675 C CA . LEU A 1 87 ? -6.883 9.982 -10.317 1.00 91.81 87 LEU A CA 1
ATOM 676 C C . LEU A 1 87 ? -6.243 11.086 -11.168 1.00 91.81 87 LEU A C 1
ATOM 678 O O . LEU A 1 87 ? -6.944 11.762 -11.917 1.00 91.81 87 LEU A O 1
ATOM 682 N N . PRO A 1 88 ? -4.905 11.226 -11.122 1.00 92.25 88 PRO A N 1
ATOM 683 C CA . PRO A 1 88 ? -4.184 12.071 -12.065 1.00 92.25 88 PRO A CA 1
ATOM 684 C C . PRO A 1 88 ? -4.461 11.698 -13.528 1.00 92.25 88 PRO A C 1
ATOM 686 O O . PRO A 1 88 ? -4.825 10.562 -13.841 1.00 92.25 88 PRO A O 1
ATOM 689 N N . GLU A 1 89 ? -4.212 12.647 -14.428 1.00 93.25 89 GLU A N 1
ATOM 690 C CA . GLU A 1 89 ? -4.442 12.484 -15.864 1.00 93.25 89 GLU A CA 1
ATOM 691 C C . GLU A 1 89 ? -3.761 11.224 -16.430 1.00 93.25 89 GLU A C 1
ATOM 693 O O . GLU A 1 89 ? -2.614 10.911 -16.097 1.00 93.25 89 GLU A O 1
ATOM 698 N N . ASN A 1 90 ? -4.460 10.501 -17.307 1.00 94.38 90 ASN A N 1
ATOM 699 C CA . ASN A 1 90 ? -3.948 9.320 -18.013 1.00 94.38 90 ASN A CA 1
ATOM 700 C C . ASN A 1 90 ? -3.465 8.174 -17.098 1.00 94.38 90 ASN A C 1
ATOM 702 O O . ASN A 1 90 ? -2.661 7.340 -17.514 1.00 94.38 90 ASN A O 1
ATOM 706 N N . VAL A 1 91 ? -3.937 8.106 -15.848 1.00 95.62 91 VAL A N 1
ATOM 707 C CA . VAL A 1 91 ? -3.666 6.966 -14.962 1.00 95.62 91 VAL A CA 1
ATOM 708 C C . VAL A 1 91 ? -4.556 5.780 -15.320 1.00 95.62 91 VAL A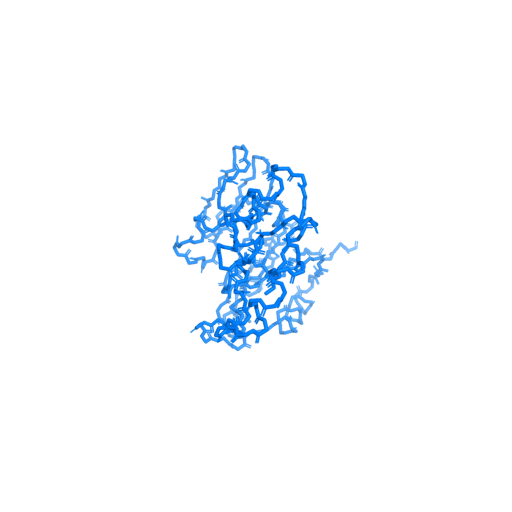 C 1
ATOM 710 O O . VAL A 1 91 ? -5.771 5.907 -15.448 1.00 95.62 91 VAL A O 1
ATOM 713 N N . VAL A 1 92 ? -3.955 4.592 -15.403 1.00 94.25 92 VAL A N 1
ATOM 714 C CA . VAL A 1 92 ? -4.657 3.336 -15.694 1.00 94.25 92 VAL A CA 1
ATOM 715 C C . VAL A 1 92 ? -4.556 2.393 -14.499 1.00 94.25 92 VAL A C 1
ATOM 717 O O . VAL A 1 92 ? -3.463 1.986 -14.107 1.00 94.25 92 VAL A O 1
ATOM 720 N N . LEU A 1 93 ? -5.700 1.998 -13.934 1.00 94.50 93 LEU A N 1
ATOM 721 C CA . LEU A 1 93 ? -5.774 0.966 -12.894 1.00 94.50 93 LEU A CA 1
ATOM 722 C C . LEU A 1 93 ? -6.000 -0.415 -13.518 1.00 94.50 93 LEU A C 1
ATOM 724 O O . LEU A 1 93 ? -6.978 -0.617 -14.242 1.00 94.50 93 LEU A O 1
ATOM 728 N N . ARG A 1 94 ? -5.143 -1.385 -13.193 1.00 93.00 94 ARG A N 1
ATOM 729 C CA . ARG A 1 94 ? -5.248 -2.774 -13.670 1.00 93.00 94 ARG A CA 1
ATOM 730 C C . ARG A 1 94 ? -5.324 -3.750 -12.512 1.00 93.00 94 ARG A C 1
ATOM 732 O O . ARG A 1 94 ? -4.579 -3.609 -11.548 1.00 93.00 94 ARG A O 1
ATOM 739 N N . ASP A 1 95 ? -6.153 -4.776 -12.649 1.00 93.25 95 ASP A N 1
ATOM 740 C CA . ASP A 1 95 ? -6.195 -5.863 -11.676 1.00 93.25 95 ASP A CA 1
ATOM 741 C C . ASP A 1 95 ? -5.073 -6.870 -11.949 1.00 93.25 95 ASP A C 1
ATOM 743 O O . ASP A 1 95 ? -4.827 -7.294 -13.084 1.00 93.25 95 ASP A O 1
ATOM 747 N N . GLY A 1 96 ? -4.380 -7.250 -10.882 1.00 89.62 96 GLY A N 1
ATOM 748 C CA . GLY A 1 96 ? -3.213 -8.113 -10.927 1.00 89.62 96 GLY A CA 1
ATOM 749 C C . GLY A 1 96 ? -1.959 -7.436 -11.483 1.00 89.62 96 GLY A C 1
ATOM 750 O O . GLY A 1 96 ? -1.895 -6.237 -11.775 1.00 89.62 96 GLY A O 1
ATOM 751 N N . VAL A 1 97 ? -0.920 -8.253 -11.617 1.00 84.69 97 VAL A N 1
ATOM 752 C CA . VAL A 1 97 ? 0.364 -7.872 -12.203 1.00 84.69 97 VAL A CA 1
ATOM 753 C C . VAL A 1 97 ? 0.448 -8.445 -13.614 1.00 84.69 97 VAL A C 1
ATOM 755 O O . VAL A 1 97 ? 0.371 -9.655 -13.808 1.00 84.69 97 VAL A O 1
ATOM 758 N N . ARG A 1 98 ? 0.544 -7.570 -14.621 1.00 75.12 98 ARG A N 1
ATOM 759 C CA . ARG A 1 98 ? 0.664 -7.940 -16.040 1.00 75.12 98 ARG A CA 1
ATOM 760 C C . ARG A 1 98 ? 1.659 -7.003 -16.718 1.00 75.12 98 ARG A C 1
ATOM 762 O O . ARG A 1 98 ? 1.415 -5.800 -16.782 1.00 75.12 98 ARG A O 1
ATOM 769 N N . GLY A 1 99 ? 2.761 -7.550 -17.227 1.00 75.81 99 GLY A N 1
ATOM 770 C CA . GLY A 1 99 ? 3.818 -6.761 -17.865 1.00 75.81 99 GLY A CA 1
ATOM 771 C C . GLY A 1 99 ? 4.441 -5.723 -16.923 1.00 75.81 99 GLY A C 1
ATOM 772 O O . GLY A 1 99 ? 4.536 -5.942 -15.715 1.00 75.81 99 GLY A O 1
ATOM 773 N N . GLN A 1 100 ? 4.874 -4.593 -17.485 1.00 79.31 100 GLN A N 1
ATOM 774 C CA . GLN A 1 100 ? 5.406 -3.471 -16.711 1.00 79.31 100 GLN A CA 1
ATOM 775 C C . GLN A 1 100 ? 4.261 -2.598 -16.178 1.00 79.31 100 GLN A C 1
ATOM 777 O O . GLN A 1 100 ? 3.342 -2.242 -16.918 1.00 79.31 100 GLN A O 1
ATOM 782 N N . SER A 1 101 ? 4.332 -2.252 -14.895 1.00 88.31 101 SER A N 1
ATOM 783 C CA . SER A 1 101 ? 3.507 -1.236 -14.224 1.00 88.31 101 SER A CA 1
ATOM 784 C C . SER A 1 101 ? 4.446 -0.186 -13.628 1.00 88.31 101 SER A C 1
ATOM 786 O O . SER A 1 101 ? 5.626 -0.479 -13.472 1.00 88.31 101 SER A O 1
ATOM 788 N N . ASN A 1 102 ? 3.946 1.007 -13.292 1.00 92.56 102 ASN A N 1
ATOM 789 C CA . ASN A 1 102 ? 4.718 2.087 -12.650 1.00 92.56 102 ASN A CA 1
ATOM 790 C C . ASN A 1 102 ? 4.577 2.092 -11.120 1.00 92.56 102 ASN A C 1
ATOM 792 O O . ASN A 1 102 ? 5.426 2.635 -10.410 1.00 92.56 102 ASN A O 1
ATOM 796 N N . LEU A 1 103 ? 3.519 1.464 -10.602 1.00 94.19 103 LEU A N 1
ATOM 797 C CA . LEU A 1 103 ? 3.303 1.248 -9.174 1.00 94.19 103 LEU A CA 1
ATOM 798 C C . LEU A 1 103 ? 2.505 -0.042 -8.963 1.00 94.19 103 LEU A C 1
ATOM 800 O O . LEU A 1 103 ? 1.575 -0.318 -9.719 1.00 94.19 103 LEU A O 1
ATOM 804 N N . THR A 1 104 ? 2.836 -0.813 -7.927 1.00 95.69 104 THR A N 1
ATOM 805 C CA . THR A 1 104 ? 2.045 -1.990 -7.531 1.00 95.69 104 THR A CA 1
ATOM 806 C C . THR A 1 104 ? 1.505 -1.799 -6.121 1.00 95.69 104 THR A C 1
ATOM 808 O O . THR A 1 104 ? 2.271 -1.517 -5.204 1.00 95.69 104 THR A O 1
ATOM 811 N N . LEU A 1 105 ? 0.193 -1.955 -5.950 1.00 96.75 105 LEU A N 1
ATOM 812 C CA . LEU A 1 105 ? -0.507 -1.952 -4.669 1.00 96.75 105 LEU A CA 1
ATOM 813 C C . LEU A 1 105 ? -0.972 -3.380 -4.378 1.00 96.75 105 LEU A C 1
ATOM 815 O O . LEU A 1 105 ? -1.906 -3.875 -5.010 1.00 96.75 105 LEU A O 1
ATOM 819 N N . TRP A 1 106 ? -0.301 -4.057 -3.451 1.00 97.31 106 TRP A N 1
ATOM 820 C CA . TRP A 1 106 ? -0.618 -5.429 -3.073 1.00 97.31 106 TRP A CA 1
ATOM 821 C C . TRP A 1 106 ? -1.270 -5.487 -1.700 1.00 97.31 106 TRP A C 1
ATOM 823 O O . TRP A 1 106 ? -0.662 -5.120 -0.705 1.00 97.31 106 TRP A O 1
ATOM 833 N N . PHE A 1 107 ? -2.501 -5.979 -1.660 1.00 97.38 107 PHE A N 1
ATOM 834 C CA . PHE A 1 107 ? -3.296 -6.179 -0.460 1.00 97.38 107 PHE A CA 1
ATOM 835 C C . PHE A 1 107 ? -3.077 -7.600 0.056 1.00 97.38 107 PHE A C 1
ATOM 837 O O . PHE A 1 107 ? -3.703 -8.542 -0.429 1.00 97.38 107 PHE A O 1
ATOM 844 N N . ALA A 1 108 ? -2.176 -7.746 1.024 1.00 96.38 108 ALA A N 1
ATOM 845 C CA . ALA A 1 108 ? -1.927 -9.000 1.719 1.00 96.38 108 ALA A CA 1
ATOM 846 C C . ALA A 1 108 ? -2.856 -9.099 2.934 1.00 96.38 108 ALA A C 1
ATOM 848 O O . ALA A 1 108 ? -2.944 -8.167 3.737 1.00 96.38 108 ALA A O 1
ATOM 849 N N . LYS A 1 109 ? -3.562 -10.223 3.074 1.00 92.88 109 LYS A N 1
ATOM 850 C CA . LYS A 1 109 ? -4.548 -10.422 4.154 1.00 92.88 109 LYS A CA 1
ATOM 851 C C . LYS A 1 109 ? -4.026 -11.266 5.311 1.00 92.88 109 LYS A C 1
ATOM 853 O O . LYS A 1 109 ? -4.636 -11.264 6.373 1.00 92.88 109 LYS A O 1
ATOM 858 N N . SER A 1 110 ? -2.928 -11.990 5.102 1.00 93.81 110 SER A N 1
ATOM 859 C CA . SER A 1 110 ? -2.322 -12.839 6.127 1.00 93.81 110 SER A CA 1
ATOM 860 C C . SER A 1 110 ? -0.806 -12.921 5.989 1.00 93.81 110 SER A C 1
ATOM 862 O O . SER A 1 110 ? -0.259 -12.709 4.902 1.00 93.81 110 SER A O 1
ATOM 864 N N . ARG A 1 111 ? -0.131 -13.284 7.079 1.00 93.44 111 ARG A N 1
ATOM 865 C CA . ARG A 1 111 ? 1.298 -13.601 7.106 1.00 93.44 111 ARG A CA 1
ATOM 866 C C . ARG A 1 111 ? 1.628 -14.727 6.139 1.00 93.44 111 ARG A C 1
ATOM 868 O O . ARG A 1 111 ? 2.575 -14.597 5.376 1.00 93.44 111 ARG A O 1
ATOM 875 N N . ARG A 1 112 ? 0.807 -15.778 6.109 1.00 93.56 112 ARG A N 1
ATOM 876 C CA . ARG A 1 112 ? 0.983 -16.897 5.178 1.00 93.56 112 ARG A CA 1
ATOM 877 C C . ARG A 1 112 ? 1.001 -16.429 3.722 1.00 93.56 112 ARG A C 1
ATOM 879 O O . ARG A 1 112 ? 1.915 -16.764 2.980 1.00 93.56 112 ARG A O 1
ATOM 886 N N . GLU A 1 113 ? 0.028 -15.603 3.326 1.00 94.38 113 GLU A N 1
ATOM 887 C CA . GLU A 1 113 ? -0.007 -15.037 1.971 1.00 94.38 113 GLU A CA 1
ATOM 888 C C . GLU A 1 113 ? 1.234 -14.180 1.685 1.00 94.38 113 GLU A C 1
ATOM 890 O O . GLU A 1 113 ? 1.798 -14.248 0.590 1.00 94.38 113 GLU A O 1
ATOM 895 N N . LEU A 1 114 ? 1.648 -13.365 2.662 1.00 95.38 114 LEU A N 1
ATOM 896 C CA . LEU A 1 114 ? 2.845 -12.544 2.547 1.00 95.38 114 LEU A CA 1
ATOM 897 C C . LEU A 1 114 ? 4.068 -13.429 2.272 1.00 95.38 114 LEU A C 1
ATOM 899 O O . LEU A 1 114 ? 4.742 -13.222 1.270 1.00 95.38 114 LEU A O 1
ATOM 903 N N . GLU A 1 115 ? 4.315 -14.442 3.095 1.00 93.31 115 GLU A N 1
ATOM 904 C CA . GLU A 1 115 ? 5.462 -15.350 2.979 1.00 93.31 115 GLU A CA 1
ATOM 905 C C . GLU A 1 115 ? 5.470 -16.129 1.653 1.00 93.31 115 GLU A C 1
ATOM 907 O O . GLU A 1 115 ? 6.490 -16.152 0.960 1.00 93.31 115 GLU A O 1
ATOM 912 N N . GLU A 1 116 ? 4.328 -16.694 1.251 1.00 94.88 116 GLU A N 1
ATOM 913 C CA . GLU A 1 116 ? 4.195 -17.488 0.022 1.00 94.88 116 GLU A CA 1
ATOM 914 C C . GLU A 1 116 ? 4.436 -16.649 -1.247 1.00 94.88 116 GLU A C 1
ATOM 916 O O . GLU A 1 116 ? 5.013 -17.130 -2.226 1.00 94.88 116 GLU A O 1
ATOM 921 N N . ARG A 1 117 ? 3.996 -15.383 -1.261 1.00 95.25 117 ARG A N 1
ATOM 922 C CA . ARG A 1 117 ? 3.960 -14.563 -2.486 1.00 95.25 117 ARG A CA 1
ATOM 923 C C . ARG A 1 117 ? 5.054 -13.505 -2.568 1.00 95.25 117 ARG A C 1
ATOM 925 O O . ARG A 1 117 ? 5.319 -13.009 -3.665 1.00 95.25 117 ARG A O 1
ATOM 932 N N . LEU A 1 118 ? 5.712 -13.147 -1.464 1.00 94.12 118 LEU A N 1
ATOM 933 C CA . LEU A 1 118 ? 6.653 -12.020 -1.425 1.00 94.12 118 LEU A CA 1
ATOM 934 C C . LEU A 1 118 ? 7.805 -12.166 -2.423 1.00 94.12 118 LEU A C 1
ATOM 936 O O . LEU A 1 118 ? 8.189 -11.186 -3.059 1.00 94.12 118 LEU A O 1
ATOM 940 N N . GLN A 1 119 ? 8.326 -13.381 -2.616 1.00 91.81 119 GLN A N 1
ATOM 941 C CA . GLN A 1 119 ? 9.407 -13.633 -3.578 1.00 91.81 119 GLN A CA 1
ATOM 942 C C . GLN A 1 119 ? 8.994 -13.350 -5.026 1.00 91.81 119 GLN A C 1
ATOM 944 O O . GLN A 1 119 ? 9.815 -12.883 -5.817 1.00 91.81 119 GLN A O 1
ATOM 949 N N . HIS A 1 120 ? 7.726 -13.579 -5.366 1.00 91.50 120 HIS A N 1
ATOM 950 C CA . HIS A 1 120 ? 7.168 -13.213 -6.663 1.00 91.50 120 HIS A CA 1
ATOM 951 C C . HIS A 1 120 ? 6.895 -11.703 -6.737 1.00 91.50 120 HIS A C 1
ATOM 953 O O . HIS A 1 120 ? 7.252 -11.040 -7.710 1.00 91.50 120 HIS A O 1
ATOM 959 N N . MET A 1 121 ? 6.327 -11.132 -5.672 1.00 92.50 121 MET A N 1
ATOM 960 C CA . MET A 1 121 ? 5.917 -9.728 -5.641 1.00 92.50 121 MET A CA 1
ATOM 961 C C . MET A 1 121 ? 7.092 -8.742 -5.588 1.00 92.50 121 MET A C 1
ATOM 963 O O . MET A 1 121 ? 7.002 -7.654 -6.159 1.00 92.50 121 MET A O 1
ATOM 967 N N . ARG A 1 122 ? 8.225 -9.107 -4.971 1.00 90.19 122 ARG A N 1
ATOM 968 C CA . ARG A 1 122 ? 9.400 -8.222 -4.861 1.00 90.19 122 ARG A CA 1
ATOM 969 C C . ARG A 1 122 ? 9.987 -7.821 -6.214 1.00 90.19 122 ARG A C 1
ATOM 971 O O . ARG A 1 122 ? 10.642 -6.794 -6.305 1.00 90.19 122 ARG A O 1
ATOM 978 N N . VAL A 1 123 ? 9.764 -8.597 -7.278 1.00 88.62 123 VAL A N 1
ATOM 979 C CA . VAL A 1 123 ? 10.261 -8.245 -8.620 1.00 88.62 123 VAL A CA 1
ATOM 980 C C . VAL A 1 123 ? 9.654 -6.923 -9.087 1.00 88.62 123 VAL A C 1
ATOM 982 O O . VAL A 1 123 ? 10.333 -6.131 -9.737 1.00 88.62 123 VAL A O 1
ATOM 985 N N . TYR A 1 124 ? 8.413 -6.636 -8.691 1.00 85.94 124 TYR A N 1
ATOM 986 C CA . TYR A 1 124 ? 7.752 -5.392 -9.059 1.00 85.94 124 TYR A CA 1
ATOM 987 C C . TYR A 1 124 ? 8.386 -4.180 -8.377 1.00 85.94 124 TYR A C 1
ATOM 989 O O . TYR A 1 124 ? 8.482 -3.147 -9.027 1.00 85.94 124 TYR A O 1
ATOM 997 N N . SER A 1 125 ? 8.952 -4.318 -7.168 1.00 81.00 125 SER A N 1
ATOM 998 C CA . SER A 1 125 ? 9.618 -3.209 -6.461 1.00 81.00 125 SER A CA 1
ATOM 999 C C . SER A 1 125 ? 10.880 -2.683 -7.164 1.00 81.00 125 SER A C 1
ATOM 1001 O O . SER A 1 125 ? 11.288 -1.556 -6.885 1.00 81.00 125 SER A O 1
ATOM 1003 N N . LYS A 1 126 ? 11.474 -3.461 -8.089 1.00 77.81 126 LYS A N 1
ATOM 1004 C CA . LYS A 1 126 ? 12.599 -3.038 -8.950 1.00 77.81 126 LYS A CA 1
ATOM 1005 C C . LYS A 1 126 ? 12.191 -1.992 -9.975 1.00 77.81 126 LYS A C 1
ATOM 1007 O O . LYS A 1 126 ? 12.899 -1.016 -10.177 1.00 77.81 126 LYS A O 1
ATOM 1012 N N . ASN A 1 127 ? 11.065 -2.237 -10.638 1.00 68.50 127 ASN A N 1
ATOM 1013 C CA . ASN A 1 127 ? 10.631 -1.456 -11.796 1.00 68.50 127 ASN A CA 1
ATOM 1014 C C . ASN A 1 127 ? 9.686 -0.324 -11.380 1.00 68.50 127 ASN A C 1
ATOM 1016 O O . ASN A 1 127 ? 9.586 0.702 -12.047 1.00 68.50 127 ASN A O 1
ATOM 1020 N N . ALA A 1 128 ? 8.961 -0.542 -10.283 1.00 69.38 128 ALA A N 1
ATOM 1021 C CA . ALA A 1 128 ? 7.827 0.252 -9.868 1.00 69.38 128 ALA A CA 1
ATOM 1022 C C . ALA A 1 128 ? 7.562 0.031 -8.386 1.00 69.38 128 ALA A C 1
ATOM 1024 O O . ALA A 1 128 ? 7.177 -1.063 -7.994 1.00 69.38 128 ALA A O 1
ATOM 1025 N N . GLY A 1 129 ? 7.764 1.056 -7.552 1.00 86.81 129 GLY A N 1
ATOM 1026 C CA . GLY A 1 129 ? 7.665 0.911 -6.094 1.00 86.81 129 GLY A CA 1
ATOM 1027 C C . GLY A 1 129 ? 6.492 0.021 -5.646 1.00 86.81 129 GLY A C 1
ATOM 1028 O O . GLY A 1 129 ? 5.366 0.159 -6.133 1.00 86.81 129 GLY A O 1
ATOM 1029 N N . LEU A 1 130 ? 6.772 -0.911 -4.738 1.00 94.94 130 LEU A N 1
ATOM 1030 C CA . LEU A 1 130 ? 5.800 -1.890 -4.263 1.00 94.94 130 LEU A CA 1
ATOM 1031 C C . LEU A 1 130 ? 5.203 -1.397 -2.954 1.00 94.94 130 LEU A C 1
ATOM 1033 O O . LEU A 1 130 ? 5.916 -1.254 -1.966 1.00 94.94 130 LEU A O 1
ATOM 1037 N N . TRP A 1 131 ? 3.899 -1.168 -2.924 1.00 97.38 131 TRP A N 1
ATOM 1038 C CA . TRP A 1 131 ? 3.174 -1.043 -1.671 1.00 97.38 131 TRP A CA 1
ATOM 1039 C C . TRP A 1 131 ? 2.665 -2.410 -1.236 1.00 97.38 131 TRP A C 1
ATOM 1041 O O . TRP A 1 131 ? 1.960 -3.076 -1.995 1.00 97.38 131 TRP A O 1
ATOM 1051 N N . ILE A 1 132 ? 2.975 -2.786 0.001 1.00 97.50 132 ILE A N 1
ATOM 1052 C CA . ILE A 1 132 ? 2.326 -3.897 0.696 1.00 97.50 132 ILE A CA 1
ATOM 1053 C C . ILE A 1 132 ? 1.317 -3.283 1.661 1.00 97.50 132 ILE A C 1
ATOM 1055 O O . ILE A 1 132 ? 1.684 -2.499 2.538 1.00 97.50 132 ILE A O 1
ATOM 1059 N N . LEU A 1 133 ? 0.044 -3.595 1.450 1.00 97.81 133 LEU A N 1
ATOM 1060 C CA . LEU A 1 133 ? -1.094 -3.113 2.211 1.00 97.81 133 LEU A CA 1
ATOM 1061 C C . LEU A 1 133 ? -1.639 -4.263 3.047 1.00 97.81 133 LEU A C 1
ATOM 1063 O O . LEU A 1 133 ? -1.828 -5.362 2.533 1.00 97.81 133 LEU A O 1
ATOM 1067 N N . TRP A 1 134 ? -1.913 -4.001 4.319 1.00 97.19 134 TRP A N 1
ATOM 1068 C CA . TRP A 1 134 ? -2.480 -4.979 5.243 1.00 97.19 134 TRP A CA 1
ATOM 1069 C C . TRP A 1 134 ? -3.664 -4.374 6.002 1.00 97.19 134 TRP A C 1
ATOM 1071 O O . TRP A 1 134 ? -3.706 -3.148 6.197 1.00 97.19 134 TRP A O 1
ATOM 1081 N N . PRO A 1 135 ? -4.635 -5.197 6.439 1.00 95.00 135 PRO A N 1
ATOM 1082 C CA . PRO A 1 135 ? -5.717 -4.703 7.266 1.00 95.00 135 PRO A CA 1
ATOM 1083 C C . PRO A 1 135 ? -5.171 -4.192 8.599 1.00 95.00 135 PRO A C 1
ATOM 1085 O O . PRO A 1 135 ? -4.234 -4.743 9.175 1.00 95.00 135 PRO A O 1
ATOM 1088 N N . LYS A 1 136 ? -5.752 -3.117 9.111 1.00 90.88 136 LYS A N 1
ATOM 1089 C CA . LYS A 1 136 ? -5.445 -2.601 10.440 1.00 90.88 136 LYS A CA 1
ATOM 1090 C C . LYS A 1 136 ? -6.007 -3.539 11.497 1.00 90.88 136 LYS A C 1
ATOM 1092 O O . LYS A 1 136 ? -7.091 -4.089 11.325 1.00 90.88 136 LYS A O 1
ATOM 1097 N N . GLN A 1 137 ? -5.330 -3.590 12.640 1.00 86.06 137 GLN A N 1
ATOM 1098 C CA . GLN A 1 137 ? -5.809 -4.298 13.833 1.00 86.06 137 GLN A CA 1
ATOM 1099 C C . GLN A 1 137 ? -7.165 -3.761 14.328 1.00 86.06 137 GLN A C 1
ATOM 1101 O O . GLN A 1 137 ? -7.966 -4.500 14.878 1.00 86.06 137 GLN A O 1
ATOM 1106 N N . SER A 1 138 ? -7.460 -2.480 14.078 1.00 81.44 138 SER A N 1
ATOM 1107 C CA . SER A 1 138 ? -8.754 -1.856 14.388 1.00 81.44 138 SER A CA 1
ATOM 1108 C C . SER A 1 138 ? -9.841 -2.097 13.331 1.00 81.44 138 SER A C 1
ATOM 1110 O O . SER A 1 138 ? -10.939 -1.558 13.454 1.00 81.44 138 SER A O 1
ATOM 1112 N N . SER A 1 139 ? -9.530 -2.787 12.230 1.00 84.69 139 SER A N 1
ATOM 1113 C CA . SER A 1 139 ? -10.504 -3.067 11.174 1.00 84.69 139 SER A CA 1
ATOM 1114 C C . SER A 1 139 ? -11.360 -4.283 11.534 1.00 84.69 139 SER A C 1
ATOM 1116 O O . SER A 1 139 ? -11.026 -5.056 12.425 1.00 84.69 139 SER A O 1
ATOM 1118 N N . LYS A 1 140 ? -12.470 -4.484 10.818 1.00 84.25 140 LYS A N 1
ATOM 1119 C CA . LYS A 1 140 ? -13.303 -5.688 10.982 1.00 84.25 140 LYS A CA 1
ATOM 1120 C C . LYS A 1 140 ? -12.698 -6.937 10.322 1.00 84.25 140 LYS A C 1
ATOM 1122 O O . LYS A 1 140 ? -13.262 -8.018 10.453 1.00 84.25 140 LYS A O 1
ATOM 1127 N N . LEU A 1 141 ? -11.600 -6.792 9.576 1.00 85.19 141 LEU A N 1
ATOM 1128 C CA . LEU A 1 141 ? -10.932 -7.906 8.911 1.00 85.19 141 LEU A CA 1
ATOM 1129 C C . LEU A 1 141 ? -9.941 -8.553 9.876 1.00 85.19 141 LEU A C 1
ATOM 1131 O O . LEU A 1 141 ? -9.064 -7.878 10.413 1.00 85.19 141 LEU A O 1
ATOM 1135 N N . GLN A 1 142 ? -10.060 -9.867 10.059 1.00 85.19 142 GLN A N 1
ATOM 1136 C CA . GLN A 1 142 ? -9.057 -10.629 10.794 1.00 85.19 142 GLN A CA 1
ATOM 1137 C C . GLN A 1 142 ? -7.735 -10.621 10.026 1.00 85.19 142 GLN A C 1
ATOM 1139 O O . GLN A 1 142 ? -7.707 -10.845 8.816 1.00 85.19 142 GLN A O 1
ATOM 1144 N N . THR A 1 143 ? -6.652 -10.338 10.741 1.00 88.31 143 THR A N 1
ATOM 1145 C CA . THR A 1 143 ? -5.305 -10.252 10.185 1.00 88.31 143 THR A CA 1
ATOM 1146 C C . THR A 1 143 ? -4.279 -10.555 11.270 1.00 88.31 143 THR A C 1
ATOM 1148 O O . THR A 1 143 ? -4.350 -10.037 12.384 1.00 88.31 143 THR A O 1
ATOM 1151 N N . ASP A 1 144 ? -3.299 -11.376 10.926 1.00 89.69 144 ASP A N 1
ATOM 1152 C CA . ASP A 1 144 ? -2.076 -11.621 11.695 1.00 89.69 144 ASP A CA 1
ATOM 1153 C C . ASP A 1 144 ? -0.909 -10.737 11.201 1.00 89.69 144 ASP A C 1
ATOM 1155 O O . ASP A 1 144 ? 0.241 -10.891 11.623 1.00 89.69 144 ASP A O 1
ATOM 1159 N N . LEU A 1 145 ? -1.203 -9.786 10.307 1.00 92.00 145 LEU A N 1
ATOM 1160 C CA . LEU A 1 145 ? -0.254 -8.800 9.811 1.00 92.00 145 LEU A CA 1
ATOM 1161 C C . LEU A 1 145 ? -0.272 -7.521 10.653 1.00 92.00 145 LEU A C 1
ATOM 1163 O O . LEU A 1 145 ? -1.306 -7.009 11.091 1.00 92.00 145 LEU A O 1
ATOM 1167 N N . GLY A 1 146 ? 0.915 -6.949 10.798 1.00 92.00 146 GLY A N 1
ATOM 1168 C CA . GLY A 1 146 ? 1.145 -5.6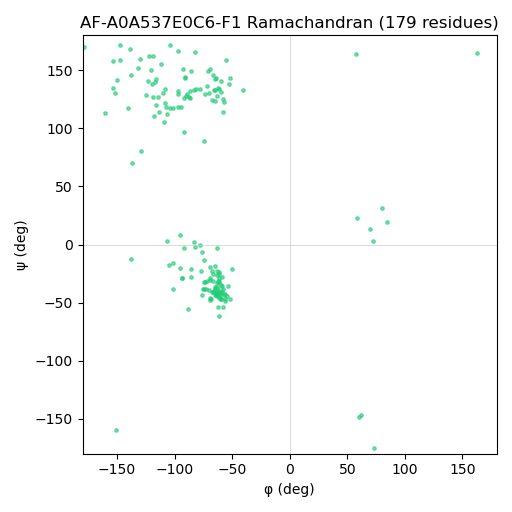25 11.351 1.00 92.00 146 GLY A CA 1
ATOM 1169 C C . GLY A 1 146 ? 2.360 -4.991 10.688 1.00 92.00 146 GLY A C 1
ATOM 1170 O O . GLY A 1 146 ? 3.094 -5.656 9.955 1.00 92.00 146 GLY A O 1
ATOM 1171 N N . GLN A 1 147 ? 2.600 -3.710 10.973 1.00 94.25 147 GLN A N 1
ATOM 1172 C CA . GLN A 1 147 ? 3.760 -2.998 10.429 1.00 94.25 147 GLN A CA 1
ATOM 1173 C C . GLN A 1 147 ? 5.089 -3.742 10.670 1.00 94.25 147 GLN A C 1
ATOM 1175 O O . GLN A 1 147 ? 5.843 -3.849 9.702 1.00 94.25 147 GLN A O 1
ATOM 1180 N N . PRO A 1 148 ? 5.398 -4.260 11.882 1.00 95.25 148 PRO A N 1
ATOM 1181 C CA . PRO A 1 148 ? 6.677 -4.929 12.120 1.00 95.25 148 PRO A CA 1
ATOM 1182 C C . PRO A 1 148 ? 6.867 -6.144 11.210 1.00 95.25 148 PRO A C 1
ATOM 1184 O O . PRO A 1 148 ? 7.865 -6.226 10.507 1.00 95.25 148 PRO A O 1
ATOM 1187 N N . VAL A 1 149 ? 5.843 -6.998 11.110 1.00 95.12 149 VAL A N 1
ATOM 1188 C CA . VAL A 1 149 ? 5.850 -8.214 10.278 1.00 95.12 149 VAL A CA 1
ATOM 1189 C C . VAL A 1 149 ? 6.083 -7.882 8.805 1.00 95.12 149 VAL A C 1
ATOM 1191 O O . VAL A 1 149 ? 6.918 -8.496 8.147 1.00 95.12 149 VAL A O 1
ATOM 1194 N N . VAL A 1 150 ? 5.363 -6.886 8.278 1.00 96.50 150 VAL A N 1
ATOM 1195 C CA . VAL A 1 150 ? 5.489 -6.482 6.870 1.00 96.50 150 VAL A CA 1
ATOM 1196 C C . VAL A 1 150 ? 6.868 -5.885 6.592 1.00 96.50 150 VAL A C 1
ATOM 1198 O O . VAL A 1 150 ? 7.469 -6.190 5.560 1.00 96.50 150 VAL A O 1
ATOM 1201 N N . ARG A 1 151 ? 7.389 -5.059 7.508 1.00 96.44 151 ARG A N 1
ATOM 1202 C CA . ARG A 1 151 ? 8.736 -4.487 7.400 1.00 96.44 151 ARG A CA 1
ATOM 1203 C C . ARG A 1 151 ? 9.800 -5.580 7.422 1.00 96.44 151 ARG A C 1
ATOM 1205 O O . ARG A 1 151 ? 10.606 -5.633 6.501 1.00 96.44 151 ARG A O 1
ATOM 1212 N N . GLU A 1 152 ? 9.789 -6.447 8.429 1.00 95.81 152 GLU A N 1
ATOM 1213 C CA . GLU A 1 152 ? 10.757 -7.540 8.583 1.00 95.81 152 GLU A CA 1
ATOM 1214 C C . GLU A 1 152 ? 10.786 -8.442 7.349 1.00 95.81 152 GLU A C 1
ATOM 1216 O O . GLU A 1 152 ? 11.858 -8.688 6.796 1.00 95.81 152 GLU A O 1
ATOM 1221 N N . ALA A 1 153 ? 9.615 -8.848 6.850 1.00 95.38 153 ALA A N 1
ATOM 1222 C CA . ALA A 1 153 ? 9.513 -9.655 5.641 1.00 95.38 153 ALA A CA 1
ATOM 1223 C C . ALA A 1 153 ? 10.114 -8.933 4.421 1.00 95.38 153 ALA A C 1
ATOM 1225 O O . ALA A 1 153 ? 10.892 -9.517 3.663 1.00 95.38 153 ALA A O 1
ATOM 1226 N N . GLY A 1 154 ? 9.797 -7.647 4.238 1.00 94.00 154 GLY A N 1
ATOM 1227 C CA . GLY A 1 154 ? 10.321 -6.858 3.126 1.00 94.00 154 GLY A CA 1
ATOM 1228 C C . GLY A 1 154 ? 11.843 -6.681 3.168 1.00 94.00 154 GLY A C 1
ATOM 1229 O O . GLY A 1 154 ? 12.512 -6.862 2.147 1.00 94.00 154 GLY A O 1
ATOM 1230 N N . LEU A 1 155 ? 12.398 -6.398 4.349 1.00 94.06 155 LEU A N 1
ATOM 1231 C CA . LEU A 1 155 ? 13.843 -6.297 4.564 1.00 94.06 155 LEU A CA 1
ATOM 1232 C C . LEU A 1 155 ? 14.540 -7.641 4.309 1.00 94.06 155 LEU A C 1
ATOM 1234 O O . LEU A 1 155 ? 15.538 -7.685 3.588 1.00 94.06 155 LEU A O 1
ATOM 1238 N N . ALA A 1 156 ? 13.980 -8.748 4.811 1.00 93.19 156 ALA A N 1
ATOM 1239 C CA . ALA A 1 156 ? 14.487 -10.099 4.561 1.00 93.19 156 ALA A CA 1
ATOM 1240 C C . ALA A 1 156 ? 14.464 -10.472 3.065 1.00 93.19 156 ALA A C 1
ATOM 1242 O O . ALA A 1 156 ? 15.316 -11.220 2.588 1.00 93.19 156 ALA A O 1
ATOM 1243 N N . ALA A 1 157 ? 13.534 -9.904 2.292 1.00 92.19 157 ALA A N 1
ATOM 1244 C CA . ALA A 1 157 ? 13.475 -10.067 0.840 1.00 92.19 157 ALA A CA 1
ATOM 1245 C C . ALA A 1 157 ? 14.488 -9.199 0.058 1.00 92.19 157 ALA A C 1
ATOM 1247 O O . ALA A 1 157 ? 14.540 -9.294 -1.178 1.00 92.19 157 ALA A O 1
ATOM 1248 N N . GLY A 1 158 ? 15.299 -8.387 0.749 1.00 91.94 158 GLY A N 1
ATOM 1249 C CA . GLY A 1 158 ? 16.323 -7.513 0.169 1.00 91.94 158 GLY A CA 1
ATOM 1250 C C . GLY A 1 158 ? 15.799 -6.157 -0.315 1.00 91.94 158 GLY A C 1
ATOM 1251 O O . GLY A 1 158 ? 16.433 -5.517 -1.157 1.00 91.94 158 GLY A O 1
ATOM 1252 N N . MET A 1 159 ? 14.633 -5.732 0.173 1.00 93.69 159 MET A N 1
ATOM 1253 C CA . MET A 1 159 ? 14.059 -4.418 -0.115 1.00 93.69 159 MET A CA 1
ATOM 1254 C C . MET A 1 159 ? 14.376 -3.421 1.002 1.00 93.69 159 MET A C 1
ATOM 1256 O O . MET A 1 159 ? 14.794 -3.799 2.092 1.00 93.69 159 MET A O 1
ATOM 1260 N N . VAL A 1 160 ? 14.146 -2.141 0.732 1.00 92.25 160 VAL A N 1
ATOM 1261 C CA . VAL A 1 160 ? 14.179 -1.058 1.720 1.00 92.25 160 VAL A CA 1
ATOM 1262 C C . VAL A 1 160 ? 12.810 -0.394 1.777 1.00 92.25 160 VAL A C 1
ATOM 1264 O O . VAL A 1 160 ? 12.181 -0.191 0.735 1.00 92.25 160 VAL A O 1
ATOM 1267 N N . ASP A 1 161 ? 12.325 -0.081 2.978 1.00 90.69 161 ASP A N 1
ATOM 1268 C CA . ASP A 1 161 ? 11.108 0.706 3.154 1.00 90.69 161 ASP A CA 1
ATOM 1269 C C . ASP A 1 161 ? 11.417 2.200 3.253 1.00 90.69 161 ASP A C 1
ATOM 1271 O O . ASP A 1 161 ? 12.422 2.603 3.830 1.00 90.69 161 ASP A O 1
ATOM 1275 N N . PHE A 1 162 ? 10.545 3.034 2.687 1.00 85.69 162 PHE A N 1
ATOM 1276 C CA . PHE A 1 162 ? 10.757 4.488 2.692 1.00 85.69 162 PHE A CA 1
ATOM 1277 C C . PHE A 1 162 ? 9.504 5.310 2.982 1.00 85.69 162 PHE A C 1
ATOM 1279 O O . PHE A 1 162 ? 9.590 6.516 3.214 1.00 85.69 162 PHE A O 1
ATOM 1286 N N . LYS A 1 163 ? 8.316 4.697 2.959 1.00 91.75 163 LYS A N 1
ATOM 1287 C CA . LYS A 1 163 ? 7.074 5.410 3.261 1.00 91.75 163 LYS A CA 1
ATOM 1288 C C . LYS A 1 163 ? 6.023 4.486 3.841 1.00 91.75 163 LYS A C 1
ATOM 1290 O O . LYS A 1 163 ? 5.699 3.475 3.233 1.00 91.75 163 LYS A O 1
ATOM 1295 N N . ILE A 1 164 ? 5.429 4.891 4.957 1.00 93.94 164 ILE A N 1
ATOM 1296 C CA . ILE A 1 164 ? 4.240 4.263 5.532 1.00 93.94 164 ILE A CA 1
ATOM 1297 C C . ILE A 1 164 ? 3.082 5.257 5.532 1.00 93.94 164 ILE A C 1
ATOM 1299 O O . ILE A 1 164 ? 3.288 6.447 5.777 1.00 93.94 164 ILE A O 1
ATOM 1303 N N . CYS A 1 165 ? 1.860 4.799 5.268 1.00 91.69 165 CYS A N 1
ATOM 1304 C CA . CYS A 1 165 ? 0.676 5.610 5.525 1.00 91.69 165 CYS A CA 1
ATOM 1305 C C . CYS A 1 165 ? -0.579 4.775 5.788 1.00 91.69 165 CYS A C 1
ATOM 1307 O O . CYS A 1 165 ? -0.704 3.626 5.370 1.00 91.69 165 CYS A O 1
ATOM 1309 N N . SER A 1 166 ? -1.541 5.405 6.459 1.00 91.44 166 SER A N 1
ATOM 1310 C CA . SER A 1 166 ? -2.927 4.945 6.472 1.00 91.44 166 SER A CA 1
ATOM 1311 C C . SER A 1 166 ? -3.543 5.169 5.093 1.00 91.44 166 SER A C 1
ATOM 1313 O O . SER A 1 166 ? -3.456 6.279 4.564 1.00 91.44 166 SER A O 1
ATOM 1315 N N . ILE A 1 167 ? -4.184 4.139 4.546 1.00 90.81 167 ILE A N 1
ATOM 1316 C CA . ILE A 1 167 ? -4.863 4.188 3.247 1.00 90.81 167 ILE A CA 1
ATOM 1317 C C . ILE A 1 167 ? -6.302 4.654 3.447 1.00 90.81 167 ILE A C 1
ATOM 1319 O O . ILE A 1 167 ? -6.703 5.686 2.922 1.00 90.81 167 ILE A O 1
ATOM 1323 N N . ASP A 1 168 ? -7.032 3.947 4.303 1.00 88.56 168 ASP A N 1
ATOM 1324 C CA . ASP A 1 168 ? -8.399 4.260 4.714 1.00 88.56 168 ASP A CA 1
ATOM 1325 C C . ASP A 1 168 ? -8.641 3.742 6.147 1.00 88.56 168 ASP A C 1
ATOM 1327 O O . ASP A 1 168 ? -7.696 3.545 6.916 1.00 88.56 168 ASP A O 1
ATOM 1331 N N . LYS A 1 169 ? -9.899 3.543 6.554 1.00 87.44 169 LYS A N 1
ATOM 1332 C CA . LYS A 1 169 ? -10.245 3.002 7.882 1.00 87.44 169 LYS A CA 1
ATOM 1333 C C . LYS A 1 169 ? -9.825 1.540 8.069 1.00 87.44 169 LYS A C 1
ATOM 1335 O O . LYS A 1 169 ? -9.625 1.113 9.204 1.00 87.44 169 LYS A O 1
ATOM 1340 N N . THR A 1 170 ? -9.660 0.803 6.979 1.00 90.19 170 THR A N 1
ATOM 1341 C CA . THR A 1 170 ? -9.422 -0.638 6.955 1.00 90.19 170 THR A CA 1
ATOM 1342 C C . THR A 1 170 ? -7.956 -0.965 6.714 1.00 90.19 170 THR A C 1
ATOM 1344 O O . THR A 1 170 ? -7.447 -1.872 7.356 1.00 90.19 170 THR A O 1
ATOM 1347 N N . TRP A 1 171 ? -7.253 -0.226 5.856 1.00 94.25 171 TRP A N 1
ATOM 1348 C CA . TRP A 1 171 ? -5.935 -0.603 5.348 1.00 94.25 171 TRP A CA 1
ATOM 1349 C C . TRP A 1 171 ? -4.831 0.374 5.761 1.00 94.25 171 TRP A C 1
ATOM 1351 O O . TRP A 1 171 ? -4.989 1.601 5.736 1.00 94.25 171 TRP A O 1
ATOM 1361 N N . SER A 1 172 ? -3.674 -0.184 6.102 1.00 94.94 172 SER A N 1
ATOM 1362 C CA . SER A 1 172 ? -2.390 0.518 6.183 1.00 94.94 172 SER A CA 1
ATOM 1363 C C . SER A 1 172 ? -1.481 0.017 5.068 1.00 94.94 172 SER A C 1
ATOM 1365 O O . SER A 1 172 ? -1.662 -1.100 4.593 1.00 94.94 172 SER A O 1
ATOM 1367 N N . GLY A 1 173 ? -0.510 0.824 4.644 1.00 96.69 173 GLY A N 1
ATOM 1368 C CA . GLY A 1 173 ? 0.440 0.435 3.607 1.00 96.69 173 GLY A CA 1
ATOM 1369 C C . GLY A 1 173 ? 1.865 0.860 3.925 1.00 96.69 173 GLY A C 1
ATOM 1370 O O . GLY A 1 173 ? 2.078 1.930 4.495 1.00 96.69 1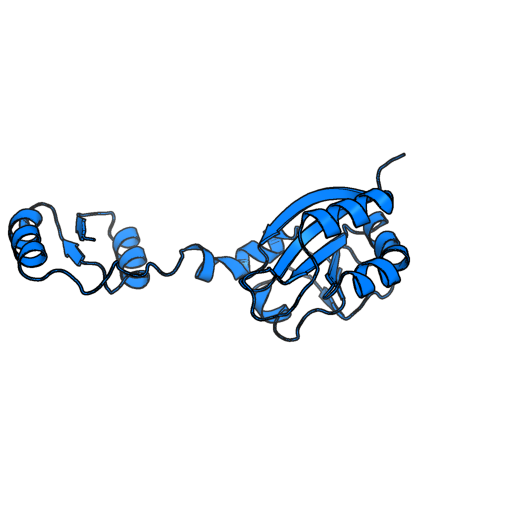73 GLY A O 1
ATOM 1371 N N . LEU A 1 174 ? 2.828 0.037 3.509 1.00 96.75 174 LEU A N 1
ATOM 1372 C CA . LEU A 1 174 ? 4.266 0.297 3.563 1.00 96.75 174 LEU A CA 1
ATOM 1373 C C . LEU A 1 174 ? 4.842 0.139 2.157 1.00 96.75 174 LEU A C 1
ATOM 1375 O O . LEU A 1 174 ? 4.593 -0.861 1.480 1.00 96.75 174 LEU A O 1
ATOM 1379 N N . ARG A 1 175 ? 5.580 1.151 1.709 1.00 96.06 175 ARG A N 1
ATOM 1380 C CA . A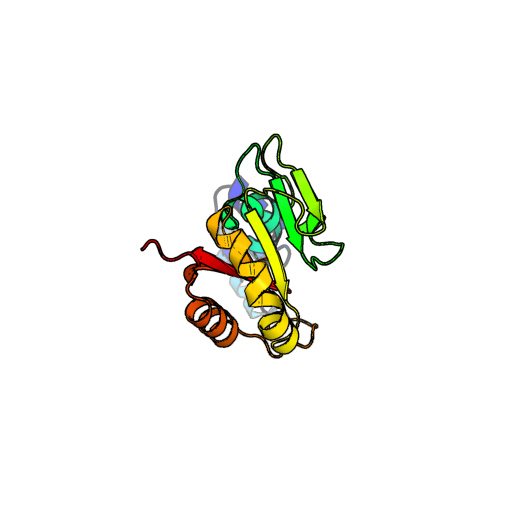RG A 1 175 ? 6.185 1.204 0.384 1.00 96.06 175 ARG A CA 1
ATOM 1381 C C . ARG A 1 175 ? 7.637 0.767 0.437 1.00 96.06 175 ARG A C 1
ATOM 1383 O O . ARG A 1 175 ? 8.412 1.287 1.240 1.00 96.06 175 ARG A O 1
ATOM 1390 N N . PHE A 1 176 ? 7.977 -0.111 -0.493 1.00 95.06 176 PHE A N 1
ATOM 1391 C CA . PHE A 1 176 ? 9.285 -0.703 -0.671 1.00 95.06 176 PHE A CA 1
ATOM 1392 C C . PHE A 1 176 ? 9.865 -0.402 -2.053 1.00 95.06 176 PHE A C 1
ATOM 1394 O O . PHE A 1 176 ? 9.145 -0.290 -3.053 1.00 95.06 176 PHE A O 1
ATOM 1401 N N . SER A 1 177 ? 11.188 -0.334 -2.101 1.00 91.88 177 SER A N 1
ATOM 1402 C CA . SER A 1 177 ? 12.007 -0.385 -3.314 1.00 91.88 177 SER A CA 1
ATOM 1403 C C . SER A 1 177 ? 13.113 -1.419 -3.126 1.00 91.88 177 SER A C 1
ATOM 1405 O O . SER A 1 177 ? 13.440 -1.785 -1.996 1.00 91.88 177 SER A O 1
ATOM 1407 N N . MET A 1 178 ? 13.706 -1.912 -4.211 1.00 89.38 178 MET A N 1
ATOM 1408 C CA . MET A 1 178 ? 14.925 -2.708 -4.063 1.00 89.38 178 MET A CA 1
ATOM 1409 C C . MET A 1 178 ? 16.069 -1.843 -3.547 1.00 89.38 178 MET A C 1
ATOM 1411 O O . MET A 1 178 ? 16.175 -0.669 -3.899 1.00 89.38 178 MET A O 1
ATOM 1415 N N . LYS A 1 179 ? 16.936 -2.443 -2.731 1.00 79.50 179 LYS A N 1
ATOM 1416 C CA . LYS A 1 179 ? 18.202 -1.822 -2.355 1.00 79.50 179 LYS A CA 1
ATOM 1417 C C . LYS A 1 179 ? 19.073 -1.693 -3.612 1.00 79.50 179 LYS A C 1
ATOM 1419 O O . LYS A 1 179 ? 19.310 -2.699 -4.285 1.00 79.50 179 LYS A O 1
ATOM 1424 N N . GLU A 1 180 ? 19.504 -0.478 -3.942 1.00 67.12 180 GLU A N 1
ATOM 1425 C CA . GLU A 1 180 ? 20.556 -0.273 -4.942 1.00 67.12 180 GLU A CA 1
ATOM 1426 C C . GLU A 1 180 ? 21.843 -0.934 -4.422 1.00 67.12 180 GLU A C 1
ATOM 1428 O O . GLU A 1 180 ? 22.130 -0.880 -3.221 1.00 67.12 180 GLU A O 1
ATOM 1433 N N . LYS A 1 181 ? 22.526 -1.676 -5.299 1.00 56.91 181 LYS A N 1
ATOM 1434 C CA . LYS A 1 181 ? 23.780 -2.363 -4.972 1.00 56.91 181 LYS A CA 1
ATOM 1435 C C . LYS A 1 181 ? 24.944 -1.390 -4.992 1.00 56.91 181 LYS A C 1
ATOM 1437 O O . LYS A 1 181 ? 24.954 -0.547 -5.912 1.00 56.91 181 LYS A O 1
#

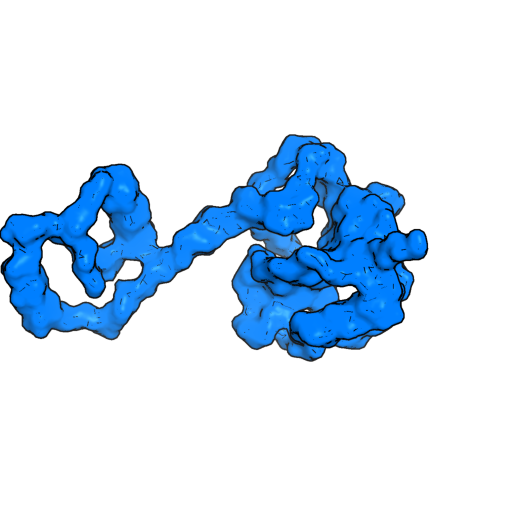Solvent-accessible surface area (backbone atoms only — not comparable to full-atom values): 10322 Å² total; per-residue (Å²): 110,76,48,66,64,68,61,66,72,59,46,52,56,46,44,77,45,32,71,80,45,48,78,45,43,81,92,51,42,67,66,50,50,55,51,46,69,78,52,66,70,98,60,82,66,75,62,58,58,80,61,73,82,51,39,26,69,44,37,36,58,71,76,63,62,49,64,60,32,34,34,24,35,30,73,58,58,89,63,49,67,63,58,37,42,67,70,54,60,72,50,43,83,39,83,38,89,68,89,87,46,54,30,34,44,32,44,42,62,34,52,68,56,40,68,76,41,43,79,69,54,53,62,45,15,69,75,12,49,26,31,49,25,33,44,31,88,88,25,94,54,82,52,80,45,48,71,68,59,57,49,52,54,41,45,75,72,53,31,43,78,82,49,74,47,77,75,59,86,43,33,31,35,41,31,30,32,53,59,84,130

Secondary structure (DSSP, 8-state):
-EEE---HHHHHHHHHH-TTSEEE-GGGHHHHHHHHHHS--SS------HHHHHHHHHHHHHHT--TT-EEEEES--TTHHHHT-SPPTT-EEEES--S--SEEEEE--SHHHHHHHHHHHHHHHHHS-EEEEEE-TTSSS--S--HHHHHHHHHHTTEEEEEEEE-SSSEEEEEEEEPP-